Protein AF-Q5H0P8-F1 (afdb_monomer)

pLDDT: mean 71.63, std 20.51, range [32.31, 96.19]

Structure (mmCIF, N/CA/C/O backbone):
data_AF-Q5H0P8-F1
#
_entry.id   AF-Q5H0P8-F1
#
loop_
_atom_site.group_PDB
_atom_site.id
_atom_site.type_symbol
_atom_site.label_atom_id
_atom_site.label_alt_id
_atom_site.label_comp_id
_atom_site.label_asym_id
_atom_site.label_entity_id
_atom_site.label_seq_id
_atom_site.pdbx_PDB_ins_code
_atom_site.Cartn_x
_atom_site.Cartn_y
_atom_site.Cartn_z
_atom_site.occupancy
_atom_site.B_iso_or_equiv
_atom_site.auth_seq_id
_atom_site.auth_comp_id
_atom_site.auth_asym_id
_atom_site.auth_atom_id
_atom_site.pdbx_PDB_model_num
ATOM 1 N N . MET A 1 1 ? 90.754 -9.914 -18.139 1.00 41.91 1 MET A N 1
ATOM 2 C CA . MET A 1 1 ? 90.079 -8.682 -17.663 1.00 41.91 1 MET A CA 1
ATOM 3 C C . MET A 1 1 ? 88.625 -9.062 -17.414 1.00 41.91 1 MET A C 1
ATOM 5 O O . MET A 1 1 ? 87.954 -9.410 -18.367 1.00 41.91 1 MET A O 1
ATOM 9 N N . SER A 1 2 ? 88.244 -9.414 -16.180 1.00 34.44 2 SER A N 1
ATOM 10 C CA . SER A 1 2 ? 87.797 -8.487 -15.112 1.00 34.44 2 SER A CA 1
ATOM 11 C C . SER A 1 2 ? 86.543 -7.719 -15.568 1.00 34.44 2 SER A C 1
ATOM 13 O O . SER A 1 2 ? 86.615 -7.073 -16.599 1.00 34.44 2 SER A O 1
ATOM 15 N N . SER A 1 3 ? 85.380 -7.705 -14.913 1.00 32.31 3 SER A N 1
ATOM 16 C CA . SER A 1 3 ? 84.996 -8.084 -13.554 1.00 32.31 3 SER A CA 1
ATOM 17 C C . SER A 1 3 ? 83.453 -8.002 -13.445 1.00 32.31 3 SER A C 1
ATOM 19 O O . SER A 1 3 ? 82.858 -7.148 -14.093 1.00 32.31 3 SER A O 1
ATOM 21 N N . ARG A 1 4 ? 82.852 -8.885 -12.630 1.00 32.91 4 ARG A N 1
ATOM 22 C CA . ARG A 1 4 ? 81.815 -8.655 -11.582 1.00 32.91 4 ARG A CA 1
ATOM 23 C C . ARG A 1 4 ? 80.875 -7.428 -11.697 1.00 32.91 4 ARG A C 1
ATOM 25 O O . ARG A 1 4 ? 81.321 -6.304 -11.847 1.00 32.91 4 ARG A O 1
ATOM 32 N N . SER A 1 5 ? 79.553 -7.636 -11.686 1.00 32.59 5 SER A N 1
ATOM 33 C CA . SER A 1 5 ? 78.638 -7.681 -10.513 1.00 32.59 5 SER A CA 1
ATOM 34 C C . SER A 1 5 ? 78.290 -6.327 -9.873 1.00 32.59 5 SER A C 1
ATOM 36 O O . SER A 1 5 ? 79.182 -5.684 -9.341 1.00 32.59 5 SER A O 1
ATOM 38 N N . HIS A 1 6 ? 76.995 -5.985 -9.831 1.00 36.22 6 HIS A N 1
ATOM 39 C CA . HIS A 1 6 ? 76.239 -5.329 -8.733 1.00 36.22 6 HIS A CA 1
ATOM 40 C C . HIS A 1 6 ? 74.801 -5.108 -9.266 1.00 36.22 6 HIS A C 1
ATOM 42 O O . HIS A 1 6 ? 74.641 -4.506 -10.316 1.00 36.22 6 HIS A O 1
ATOM 48 N N . ALA A 1 7 ? 73.708 -5.725 -8.802 1.00 33.19 7 ALA A N 1
ATOM 49 C CA . ALA A 1 7 ? 73.123 -5.873 -7.465 1.00 33.19 7 ALA A CA 1
ATOM 50 C C . ALA A 1 7 ? 72.630 -4.555 -6.820 1.00 33.19 7 ALA A C 1
ATOM 52 O O . ALA A 1 7 ? 73.372 -3.968 -6.045 1.00 33.19 7 ALA A O 1
ATOM 53 N N . ARG A 1 8 ? 71.333 -4.248 -7.068 1.00 39.03 8 ARG A N 1
ATOM 54 C CA . ARG A 1 8 ? 70.331 -3.518 -6.231 1.00 39.03 8 ARG A CA 1
ATOM 55 C C . ARG A 1 8 ? 70.657 -2.056 -5.817 1.00 39.03 8 ARG A C 1
ATOM 57 O O . ARG A 1 8 ? 71.746 -1.584 -6.093 1.00 39.03 8 ARG A O 1
ATOM 64 N N . PRO A 1 9 ? 69.802 -1.404 -5.001 1.00 45.12 9 PRO A N 1
ATOM 65 C CA . PRO A 1 9 ? 68.431 -0.896 -5.187 1.00 45.12 9 PRO A CA 1
ATOM 66 C C . PRO A 1 9 ? 68.463 0.657 -5.041 1.00 45.12 9 PRO A C 1
ATOM 68 O O . PRO A 1 9 ? 69.480 1.238 -5.360 1.00 45.12 9 PRO A O 1
ATOM 71 N N . GLU A 1 10 ? 67.419 1.333 -4.538 1.00 40.03 10 GLU A N 1
ATOM 72 C CA . GLU A 1 10 ? 67.411 2.772 -4.140 1.00 40.03 10 GLU A CA 1
ATOM 73 C C . GLU A 1 10 ? 66.936 3.821 -5.167 1.00 40.03 10 GLU A C 1
ATOM 75 O O . GLU A 1 10 ? 67.661 4.722 -5.564 1.00 40.03 10 GLU A O 1
ATOM 80 N N . ALA A 1 11 ? 65.641 3.803 -5.497 1.00 36.69 11 ALA A N 1
ATOM 81 C CA . ALA A 1 11 ? 64.881 5.057 -5.669 1.00 36.69 11 ALA A CA 1
ATOM 82 C C . ALA A 1 11 ? 63.371 4.891 -5.395 1.00 36.69 11 ALA A C 1
ATOM 84 O O . ALA A 1 11 ? 62.560 5.710 -5.811 1.00 36.69 11 ALA A O 1
ATOM 85 N N . VAL A 1 12 ? 62.983 3.847 -4.651 1.00 42.38 12 VAL A N 1
ATOM 86 C CA . VAL A 1 12 ? 61.624 3.681 -4.092 1.00 42.38 12 VAL A CA 1
ATOM 87 C C . VAL A 1 12 ? 61.415 4.606 -2.871 1.00 42.38 12 VAL A C 1
ATOM 89 O O . VAL A 1 12 ? 60.314 4.743 -2.353 1.00 42.38 12 VAL A O 1
ATOM 92 N N . THR A 1 13 ? 62.444 5.353 -2.461 1.00 39.66 13 THR A N 1
ATOM 93 C CA . THR A 1 13 ? 62.457 6.183 -1.245 1.00 39.66 13 THR A CA 1
ATOM 94 C C . THR A 1 13 ? 62.344 7.691 -1.525 1.00 39.66 13 THR A C 1
ATOM 96 O O . THR A 1 13 ? 62.939 8.505 -0.827 1.00 39.66 13 THR A O 1
ATOM 99 N N . ARG A 1 14 ? 61.590 8.100 -2.557 1.00 33.50 14 ARG A N 1
ATOM 100 C CA . ARG A 1 14 ? 61.165 9.510 -2.750 1.00 33.50 14 ARG A CA 1
ATOM 101 C C . ARG A 1 14 ? 59.675 9.673 -3.067 1.00 33.50 14 ARG A C 1
ATOM 103 O O . ARG A 1 14 ? 59.258 10.710 -3.561 1.00 33.50 14 ARG A O 1
ATOM 110 N N . ILE A 1 15 ? 58.859 8.670 -2.747 1.00 41.00 15 ILE A N 1
ATOM 111 C CA . ILE A 1 15 ? 57.390 8.772 -2.841 1.00 41.00 15 ILE A CA 1
ATOM 112 C C . ILE A 1 15 ? 56.788 9.339 -1.536 1.00 41.00 15 ILE A C 1
ATOM 114 O O . ILE A 1 15 ? 55.626 9.718 -1.498 1.00 41.00 15 ILE A O 1
ATOM 118 N N . ALA A 1 16 ? 57.586 9.504 -0.475 1.00 39.16 16 ALA A N 1
ATOM 119 C CA . ALA A 1 16 ? 57.084 9.890 0.845 1.00 39.16 16 ALA A CA 1
ATOM 120 C C . ALA A 1 16 ? 57.303 11.365 1.252 1.00 39.16 16 ALA A C 1
ATOM 122 O O . ALA A 1 16 ? 57.024 11.692 2.397 1.00 39.16 16 ALA A O 1
ATOM 123 N N . SER A 1 17 ? 57.783 12.267 0.380 1.00 39.28 17 SER A N 1
ATOM 124 C CA . SER A 1 17 ? 58.057 13.665 0.799 1.00 39.28 17 SER A CA 1
ATOM 125 C C . SER A 1 17 ? 57.504 14.778 -0.101 1.00 39.28 17 SER A C 1
ATOM 127 O O . SER A 1 17 ? 57.937 15.920 0.018 1.00 39.28 17 SER A O 1
ATOM 129 N N . LEU A 1 18 ? 56.554 14.488 -0.993 1.00 40.09 18 LEU A N 1
ATOM 130 C CA . LEU A 1 18 ? 55.859 15.523 -1.781 1.00 40.09 18 LEU A CA 1
ATOM 131 C C . LEU A 1 18 ? 54.345 15.523 -1.520 1.00 40.09 18 LEU A C 1
ATOM 133 O O . LEU A 1 18 ? 53.555 15.830 -2.404 1.00 40.09 18 LEU A O 1
ATOM 137 N N . ALA A 1 19 ? 53.950 15.174 -0.291 1.00 43.66 19 ALA A N 1
ATOM 138 C CA . ALA A 1 19 ? 52.601 15.403 0.227 1.00 43.66 19 ALA A CA 1
ATOM 139 C C . ALA A 1 19 ? 52.438 16.802 0.862 1.00 43.66 19 ALA A C 1
ATOM 141 O O . ALA A 1 19 ? 51.332 17.183 1.223 1.00 43.66 19 ALA A O 1
ATOM 142 N N . GLU A 1 20 ? 53.510 17.595 0.955 1.00 47.09 20 GLU A N 1
ATOM 143 C CA . GLU A 1 20 ? 53.494 18.927 1.568 1.00 47.09 20 GLU A CA 1
ATOM 144 C C . GLU A 1 20 ? 54.343 19.911 0.749 1.00 47.09 20 GLU A C 1
ATOM 146 O O . GLU A 1 20 ? 55.465 20.233 1.121 1.00 47.09 20 GLU A O 1
ATOM 151 N N . CYS A 1 21 ? 53.842 20.383 -0.398 1.00 34.28 21 CYS A N 1
ATOM 152 C CA . CYS A 1 21 ? 54.227 21.708 -0.904 1.00 34.28 21 CYS A CA 1
ATOM 153 C C . CYS A 1 21 ? 53.239 22.226 -1.962 1.00 34.28 21 CYS A C 1
ATOM 155 O O . CYS A 1 21 ? 53.322 21.883 -3.138 1.00 34.28 21 CYS A O 1
ATOM 157 N N . GLY A 1 22 ? 52.294 23.032 -1.475 1.00 37.62 22 GLY A N 1
ATOM 158 C CA . GLY A 1 22 ? 51.654 24.196 -2.098 1.00 37.62 22 GLY A CA 1
ATOM 159 C C . GLY A 1 22 ? 51.416 24.256 -3.613 1.00 37.62 22 GLY A C 1
ATOM 160 O O . GLY A 1 22 ? 52.338 24.367 -4.416 1.00 37.62 22 GLY A O 1
ATOM 161 N N . GLU A 1 23 ? 50.125 24.344 -3.930 1.00 46.09 23 GLU A N 1
ATOM 162 C CA . GLU A 1 23 ? 49.354 24.985 -5.018 1.00 46.09 23 GLU A CA 1
ATOM 163 C C . GLU A 1 23 ? 50.002 25.958 -6.042 1.00 46.09 23 GLU A C 1
ATOM 165 O O . GLU A 1 23 ? 49.303 26.406 -6.950 1.00 46.09 23 GLU A O 1
ATOM 170 N N . THR A 1 24 ? 51.293 26.287 -6.009 1.00 41.00 24 THR A N 1
ATOM 171 C CA . THR A 1 24 ? 51.898 27.313 -6.886 1.00 41.00 24 THR A CA 1
ATOM 172 C C . THR A 1 24 ? 52.768 26.780 -8.030 1.00 41.00 24 THR A C 1
ATOM 174 O O . THR A 1 24 ? 52.989 27.504 -9.001 1.00 41.00 24 THR A O 1
ATOM 177 N N . VAL A 1 25 ? 53.209 25.516 -8.019 1.00 41.78 25 VAL A N 1
ATOM 178 C CA . VAL A 1 25 ? 54.124 24.991 -9.068 1.00 41.78 25 VAL A CA 1
ATOM 179 C C . VAL A 1 25 ? 53.390 24.400 -10.286 1.00 41.78 25 VAL A C 1
ATOM 181 O O . VAL A 1 25 ? 53.967 24.269 -11.368 1.00 41.78 25 VAL A O 1
ATOM 184 N N . ALA A 1 26 ? 52.085 24.129 -10.182 1.00 41.44 26 ALA A N 1
ATOM 185 C CA . ALA A 1 26 ? 51.294 23.591 -11.297 1.00 41.44 26 ALA A CA 1
ATOM 186 C C . ALA A 1 26 ? 51.148 24.569 -12.485 1.00 41.44 26 ALA A C 1
ATOM 188 O O . ALA A 1 26 ? 50.858 24.148 -13.606 1.00 41.44 26 ALA A O 1
ATOM 189 N N . CYS A 1 27 ? 51.391 25.867 -12.273 1.00 39.28 27 CYS A N 1
ATOM 190 C CA . CYS A 1 27 ? 51.160 26.894 -13.290 1.00 39.28 27 CYS A CA 1
ATOM 191 C C . CYS A 1 27 ? 52.255 26.953 -14.378 1.00 39.28 27 CYS A C 1
ATOM 193 O O . CYS A 1 27 ? 51.979 27.360 -15.503 1.00 39.28 27 CYS A O 1
ATOM 195 N N . MET A 1 28 ? 53.485 26.493 -14.106 1.00 40.53 28 MET A N 1
ATOM 196 C CA . MET A 1 28 ? 54.599 26.624 -15.066 1.00 40.53 28 MET A CA 1
ATOM 197 C C . MET A 1 28 ? 54.842 25.385 -15.942 1.00 40.53 28 MET A C 1
ATOM 199 O O . MET A 1 28 ? 55.349 25.513 -17.056 1.00 40.53 28 MET A O 1
ATOM 203 N N . ALA A 1 29 ? 54.435 24.190 -15.505 1.00 42.03 29 ALA A N 1
ATOM 204 C CA . ALA A 1 29 ? 54.600 22.964 -16.297 1.00 42.03 29 ALA A CA 1
ATOM 205 C C . ALA A 1 29 ? 53.508 22.772 -17.373 1.00 42.03 29 ALA A C 1
ATOM 207 O O . ALA A 1 29 ? 53.674 21.972 -18.296 1.00 42.03 29 ALA A O 1
ATOM 208 N N . CYS A 1 30 ? 52.405 23.525 -17.295 1.00 41.56 30 CYS A N 1
ATOM 209 C CA . CYS A 1 30 ? 51.236 23.358 -18.166 1.00 41.56 30 CYS A CA 1
ATOM 210 C C . CYS A 1 30 ? 51.434 23.910 -19.598 1.00 41.56 30 CYS A C 1
ATOM 212 O O . CYS A 1 30 ? 50.643 23.626 -20.493 1.00 41.56 30 CYS A O 1
ATOM 214 N N . ALA A 1 31 ? 52.521 24.648 -19.859 1.00 47.25 31 ALA A N 1
ATOM 215 C CA . ALA A 1 31 ? 52.787 25.266 -21.163 1.00 47.25 31 ALA A CA 1
ATOM 216 C C . ALA A 1 31 ? 53.438 24.331 -22.207 1.00 47.25 31 ALA A C 1
ATOM 218 O O . ALA A 1 31 ? 53.651 24.748 -23.345 1.00 47.25 31 ALA A O 1
ATOM 219 N N . ARG A 1 32 ? 53.792 23.083 -21.850 1.00 48.12 32 ARG A N 1
ATOM 220 C CA . ARG A 1 32 ? 54.649 22.221 -22.695 1.00 48.12 32 ARG A CA 1
ATOM 221 C C . ARG A 1 32 ? 53.965 20.990 -23.314 1.00 48.12 32 ARG A C 1
ATOM 223 O O . ARG A 1 32 ? 54.601 20.305 -24.106 1.00 48.12 32 ARG A O 1
ATOM 230 N N . TYR A 1 33 ? 52.681 20.735 -23.044 1.00 46.00 33 TYR A N 1
ATOM 231 C CA . TYR A 1 33 ? 51.941 19.614 -23.648 1.00 46.00 33 TYR A CA 1
ATOM 232 C C . TYR A 1 33 ? 50.537 20.030 -24.130 1.00 46.00 33 TYR A C 1
ATOM 234 O O . TYR A 1 33 ? 49.583 19.990 -23.351 1.00 46.00 33 TYR A O 1
ATOM 242 N N . PRO A 1 34 ? 50.360 20.378 -25.422 1.00 48.38 34 PRO A N 1
ATOM 243 C CA . PRO A 1 34 ? 49.046 20.724 -25.977 1.00 48.38 34 PRO A CA 1
ATOM 244 C C . PRO A 1 34 ? 48.073 19.529 -26.035 1.00 48.38 34 PRO A C 1
ATOM 246 O O . PRO A 1 34 ? 46.871 19.719 -26.192 1.00 48.38 34 PRO A O 1
ATOM 249 N N . SER A 1 35 ? 48.560 18.299 -25.854 1.00 48.91 35 SER A N 1
ATOM 250 C CA . SER A 1 35 ? 47.762 17.067 -25.856 1.00 48.91 35 SER A CA 1
ATOM 251 C C . SER A 1 35 ? 47.063 16.751 -24.525 1.00 48.91 35 SER A C 1
ATOM 253 O O . SER A 1 35 ? 46.132 15.952 -24.518 1.00 48.91 35 SER A O 1
ATOM 255 N N . CYS A 1 36 ? 47.435 17.392 -23.408 1.00 41.44 36 CYS A N 1
ATOM 256 C CA . CYS A 1 36 ? 46.783 17.155 -22.108 1.00 41.44 36 CYS A CA 1
ATOM 257 C C . CYS A 1 36 ? 45.516 18.018 -21.915 1.00 41.44 36 CYS A C 1
ATOM 259 O O . CYS A 1 36 ? 44.579 17.632 -21.216 1.00 41.44 36 CYS A O 1
ATOM 261 N N . LEU A 1 37 ? 45.432 19.162 -22.609 1.00 45.78 37 LEU A N 1
ATOM 262 C CA . LEU A 1 37 ? 44.281 20.071 -22.532 1.00 45.78 37 LEU A CA 1
ATOM 263 C C . LEU A 1 37 ? 43.015 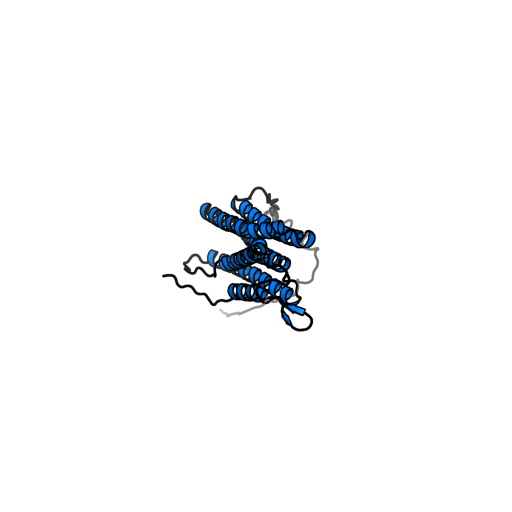19.510 -23.213 1.00 45.78 37 LEU A C 1
ATOM 265 O O . LEU A 1 37 ? 41.908 19.970 -22.934 1.00 45.78 37 LEU A O 1
ATOM 269 N N . ALA A 1 38 ? 43.169 18.510 -24.088 1.00 46.19 38 ALA A N 1
ATOM 270 C CA . ALA A 1 38 ? 42.062 17.870 -24.795 1.00 46.19 38 ALA A CA 1
ATOM 271 C C . ALA A 1 38 ? 41.250 16.908 -23.906 1.00 46.19 38 ALA A C 1
ATOM 273 O O . ALA A 1 38 ? 40.066 16.712 -24.155 1.00 46.19 38 ALA A O 1
ATOM 274 N N . HIS A 1 39 ? 41.832 16.359 -22.833 1.00 45.69 39 HIS A N 1
ATOM 275 C CA . HIS A 1 39 ? 41.102 15.480 -21.906 1.00 45.69 39 HIS A CA 1
ATOM 276 C C . HIS A 1 39 ? 40.290 16.233 -20.841 1.00 45.69 39 HIS A C 1
ATOM 278 O O . HIS A 1 39 ? 39.378 15.662 -20.248 1.00 45.69 39 HIS A O 1
ATOM 284 N N . LEU A 1 40 ? 40.556 17.525 -20.623 1.00 49.94 40 LEU A N 1
ATOM 285 C CA . LEU A 1 40 ? 39.827 18.349 -19.647 1.00 49.94 40 LEU A CA 1
ATOM 286 C C . LEU A 1 40 ? 38.611 19.084 -20.230 1.00 49.94 40 LEU A C 1
ATOM 288 O O . LEU A 1 40 ? 37.832 19.685 -19.490 1.00 49.94 40 LEU A O 1
ATOM 292 N N . ARG A 1 41 ? 38.397 19.006 -21.546 1.00 51.53 41 ARG A N 1
ATOM 293 C CA . ARG A 1 41 ? 37.238 19.588 -22.229 1.00 51.53 41 ARG A CA 1
ATOM 294 C C . ARG A 1 41 ? 36.407 18.490 -22.874 1.00 51.53 41 ARG A C 1
ATOM 296 O O . ARG A 1 41 ? 36.621 18.155 -24.027 1.00 51.53 41 ARG A O 1
ATOM 303 N N . LEU A 1 42 ? 35.448 17.976 -22.105 1.00 51.38 42 LEU A N 1
ATOM 304 C CA . LEU A 1 42 ? 34.037 17.783 -22.492 1.00 51.38 42 LEU A CA 1
ATOM 305 C C . LEU A 1 42 ? 33.318 16.898 -21.459 1.00 51.38 42 LEU A C 1
ATOM 307 O O . LEU A 1 42 ? 32.612 15.953 -21.795 1.00 51.38 42 LEU A O 1
ATO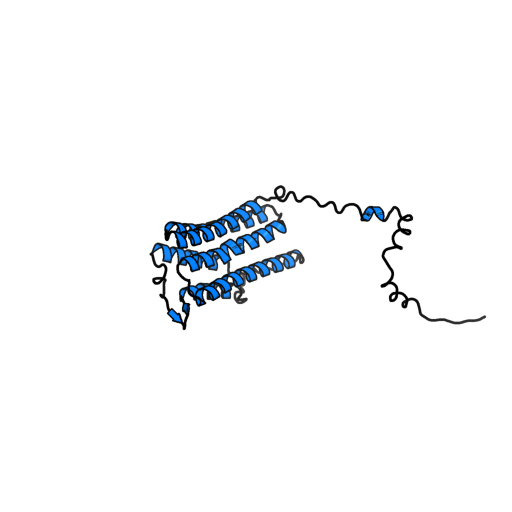M 311 N N . ARG A 1 43 ? 33.379 17.268 -20.174 1.00 51.03 43 ARG A N 1
ATOM 312 C CA . ARG A 1 43 ? 32.282 16.934 -19.253 1.00 51.03 43 ARG A CA 1
ATOM 313 C C . ARG A 1 43 ? 31.161 17.944 -19.497 1.00 51.03 43 ARG A C 1
ATOM 315 O O . ARG A 1 43 ? 30.849 18.773 -18.647 1.00 51.03 43 ARG A O 1
ATOM 322 N N . MET A 1 44 ? 30.615 17.945 -20.716 1.00 46.34 44 MET A N 1
ATOM 323 C CA . MET A 1 44 ? 29.397 18.692 -20.990 1.00 46.34 44 MET A CA 1
ATOM 324 C C . MET A 1 44 ? 28.346 18.056 -20.085 1.00 46.34 44 MET A C 1
ATOM 326 O O . MET A 1 44 ? 27.998 16.890 -20.272 1.00 46.34 44 MET A O 1
ATOM 330 N N . LYS A 1 45 ? 27.899 18.787 -19.056 1.00 51.81 45 LYS A N 1
ATOM 331 C CA . LYS A 1 45 ? 26.659 18.467 -18.355 1.00 51.81 45 LYS A CA 1
ATOM 332 C C . LYS A 1 45 ? 25.599 18.410 -19.448 1.00 51.81 45 LYS A C 1
ATOM 334 O O . LYS A 1 45 ? 25.129 19.451 -19.897 1.00 51.81 45 LYS A O 1
ATOM 339 N N . ARG A 1 46 ? 25.287 17.207 -19.939 1.00 51.34 46 ARG A N 1
ATOM 340 C CA . ARG A 1 46 ? 24.084 16.996 -20.731 1.00 51.34 46 ARG A CA 1
ATOM 341 C C . ARG A 1 46 ? 22.975 17.459 -19.809 1.00 51.34 46 ARG A C 1
ATOM 343 O O . ARG A 1 46 ? 22.774 16.882 -18.746 1.00 51.34 46 ARG A O 1
ATOM 350 N N . HIS A 1 47 ? 22.361 18.579 -20.161 1.00 42.22 47 HIS A N 1
ATOM 351 C CA . HIS A 1 47 ? 21.122 18.999 -19.550 1.00 42.22 47 HIS A CA 1
ATOM 352 C C . HIS A 1 47 ? 20.173 17.829 -19.794 1.00 42.22 47 HIS A C 1
ATOM 354 O O . HIS A 1 47 ? 19.759 17.612 -20.935 1.00 42.22 47 HIS A O 1
ATOM 360 N N . PHE A 1 48 ? 19.959 16.991 -18.775 1.00 43.84 48 PHE A N 1
ATOM 361 C CA . PHE A 1 48 ? 18.992 15.913 -18.848 1.00 43.84 48 PHE A CA 1
ATOM 362 C C . PHE A 1 48 ? 17.674 16.603 -19.183 1.00 43.84 48 PHE A C 1
ATOM 364 O O . PHE A 1 48 ? 17.084 17.278 -18.342 1.00 43.84 48 PHE A O 1
ATOM 371 N N . SER A 1 49 ? 17.231 16.507 -20.437 1.00 44.84 49 SER A N 1
ATOM 372 C CA . SER A 1 49 ? 15.822 16.719 -20.736 1.00 44.84 49 SER A CA 1
ATOM 373 C C . SER A 1 49 ? 15.128 15.504 -20.156 1.00 44.84 49 SER A C 1
ATOM 375 O O . SER A 1 49 ? 14.824 14.566 -20.878 1.00 44.84 49 SER A O 1
ATOM 377 N N . MET A 1 50 ? 14.961 15.507 -18.832 1.00 53.41 50 MET A N 1
ATOM 378 C CA . MET A 1 50 ? 14.394 14.405 -18.061 1.00 53.41 50 MET A CA 1
ATOM 379 C C . MET A 1 50 ? 13.035 13.999 -18.647 1.00 53.41 50 MET A C 1
ATOM 381 O O . MET A 1 50 ? 12.724 12.826 -18.673 1.00 53.41 50 MET A O 1
ATOM 385 N N . LEU A 1 51 ? 12.306 14.960 -19.235 1.00 52.66 51 LEU A N 1
ATOM 386 C CA . LEU A 1 51 ? 11.023 14.802 -19.929 1.00 52.66 51 LEU A CA 1
ATOM 387 C C . LEU A 1 51 ? 11.086 14.226 -21.358 1.00 52.66 51 LEU A C 1
ATOM 389 O O . LEU A 1 51 ? 10.061 13.780 -21.863 1.00 52.66 51 LEU A O 1
ATOM 393 N N . ARG A 1 52 ? 12.235 14.259 -22.047 1.00 46.56 52 ARG A N 1
ATOM 394 C CA . ARG A 1 52 ? 12.326 13.878 -23.474 1.00 46.56 52 ARG A CA 1
ATOM 395 C C . ARG A 1 52 ? 12.752 12.425 -23.695 1.00 46.56 52 ARG A C 1
ATOM 397 O O . ARG A 1 52 ? 12.516 11.901 -24.777 1.00 46.56 52 ARG A O 1
ATOM 404 N N . ASP A 1 53 ? 13.301 11.789 -22.664 1.00 55.50 53 ASP A N 1
ATOM 405 C CA . ASP A 1 53 ? 13.636 10.361 -22.656 1.00 55.50 53 ASP A CA 1
ATOM 406 C C . ASP A 1 53 ? 12.554 9.507 -21.959 1.00 55.50 53 ASP A C 1
ATOM 408 O O . ASP A 1 53 ? 12.782 8.323 -21.730 1.00 55.50 53 ASP A O 1
ATOM 412 N N . PHE A 1 54 ? 11.378 10.082 -21.645 1.00 58.25 54 PHE A N 1
ATOM 413 C CA . PHE A 1 54 ? 10.256 9.339 -21.056 1.00 58.25 54 PHE A CA 1
ATOM 414 C C . PHE A 1 54 ? 9.784 8.251 -22.018 1.00 58.25 54 PHE A C 1
ATOM 416 O O . PHE A 1 54 ? 9.193 8.518 -23.072 1.00 58.25 54 PHE A O 1
ATOM 423 N N . GLN A 1 55 ? 10.032 7.007 -21.638 1.00 68.12 55 GLN A N 1
ATOM 424 C CA . GLN A 1 55 ? 9.454 5.851 -22.291 1.00 68.12 55 GLN A CA 1
ATOM 425 C C . GLN A 1 55 ? 7.982 5.743 -21.865 1.00 68.12 55 GLN A C 1
ATOM 427 O O . GLN A 1 55 ? 7.568 6.246 -20.824 1.00 68.12 55 GLN A O 1
ATOM 432 N N . LEU A 1 56 ? 7.153 5.066 -22.665 1.00 75.12 56 LEU A N 1
ATOM 433 C CA . LEU A 1 56 ? 5.752 4.827 -22.286 1.00 75.12 56 LEU A CA 1
ATOM 434 C C . LEU A 1 56 ? 5.627 4.081 -20.947 1.00 75.12 56 LEU A C 1
ATOM 436 O O . LEU A 1 56 ? 4.636 4.273 -20.258 1.00 75.12 56 LEU A O 1
ATOM 440 N N . ALA A 1 57 ? 6.624 3.263 -20.588 1.00 78.38 57 ALA A N 1
ATOM 441 C CA . ALA A 1 57 ? 6.679 2.580 -19.298 1.00 78.38 57 ALA A CA 1
ATOM 442 C C . ALA A 1 57 ? 6.722 3.579 -18.129 1.00 78.38 57 ALA A C 1
ATOM 444 O O . ALA A 1 57 ? 5.901 3.475 -17.230 1.00 78.38 57 ALA A O 1
ATOM 445 N N . ASP A 1 58 ? 7.553 4.624 -18.211 1.00 83.81 58 ASP A N 1
ATOM 446 C CA . ASP A 1 58 ? 7.695 5.618 -17.139 1.00 83.81 58 ASP A CA 1
ATOM 447 C C . ASP A 1 58 ? 6.376 6.362 -16.847 1.00 83.81 58 ASP A C 1
ATOM 449 O O . ASP A 1 58 ? 6.087 6.716 -15.707 1.00 83.81 58 ASP A O 1
ATOM 453 N N . TRP A 1 59 ? 5.531 6.577 -17.865 1.00 86.19 59 TRP A N 1
ATOM 454 C CA . TRP A 1 59 ? 4.196 7.159 -17.679 1.00 86.19 59 TRP A CA 1
ATOM 455 C C . TRP A 1 59 ? 3.246 6.237 -16.912 1.00 86.19 59 TRP A C 1
ATOM 457 O O . TRP A 1 59 ? 2.456 6.718 -16.098 1.00 86.19 59 TRP A O 1
ATOM 467 N N . PHE A 1 60 ? 3.312 4.930 -17.163 1.00 88.88 60 PHE A N 1
ATOM 468 C CA . PHE A 1 60 ? 2.520 3.945 -16.429 1.00 88.88 60 PHE A CA 1
ATOM 469 C C . PHE A 1 60 ? 3.013 3.805 -14.988 1.00 88.88 60 PHE A C 1
ATOM 471 O O . PHE A 1 60 ? 2.192 3.810 -14.074 1.00 88.88 60 PHE A O 1
ATOM 478 N N . THR A 1 61 ? 4.325 3.835 -14.766 1.00 88.25 61 THR A N 1
ATOM 479 C CA . THR A 1 61 ? 4.905 3.861 -13.421 1.00 88.25 61 THR A CA 1
ATOM 480 C C . THR A 1 61 ? 4.491 5.116 -12.642 1.00 88.25 61 THR A C 1
ATOM 482 O O . THR A 1 61 ? 4.114 5.046 -11.471 1.00 88.25 61 THR A O 1
ATOM 485 N N . LEU A 1 62 ? 4.463 6.286 -13.291 1.00 90.00 62 LEU A N 1
ATOM 486 C CA . LEU A 1 62 ? 3.921 7.505 -12.676 1.00 90.00 62 LEU A CA 1
ATOM 487 C C . LEU A 1 62 ? 2.421 7.386 -12.372 1.00 90.00 62 LEU A C 1
ATOM 489 O O . LEU A 1 62 ? 1.968 7.899 -11.349 1.00 90.00 62 LEU A O 1
ATOM 493 N N . ALA A 1 63 ? 1.649 6.706 -13.223 1.00 92.25 63 ALA A N 1
ATOM 494 C CA . ALA A 1 63 ? 0.237 6.434 -12.966 1.00 92.25 63 ALA A CA 1
ATOM 495 C C . ALA A 1 63 ? 0.039 5.479 -11.775 1.00 92.25 63 ALA A C 1
ATOM 497 O O . ALA A 1 63 ? -0.863 5.709 -10.965 1.00 92.25 63 ALA A O 1
ATOM 498 N N . ASN A 1 64 ? 0.904 4.468 -11.617 1.00 93.00 64 ASN A N 1
ATOM 499 C CA . ASN A 1 64 ? 0.965 3.616 -10.426 1.00 93.00 64 ASN A CA 1
ATOM 500 C C . ASN A 1 64 ? 1.206 4.476 -9.171 1.00 93.00 64 ASN A C 1
ATOM 502 O O . ASN A 1 64 ? 0.365 4.499 -8.270 1.00 93.00 64 ASN A O 1
ATOM 506 N N . ALA A 1 65 ? 2.276 5.278 -9.154 1.00 93.38 65 ALA A N 1
ATOM 507 C CA . ALA A 1 65 ? 2.593 6.165 -8.031 1.00 93.38 65 ALA A CA 1
ATOM 508 C C . ALA A 1 65 ? 1.461 7.162 -7.714 1.00 93.38 65 ALA A C 1
ATOM 510 O O . ALA A 1 65 ? 1.181 7.449 -6.544 1.00 93.38 65 ALA A O 1
ATOM 511 N N . PHE A 1 66 ? 0.782 7.678 -8.743 1.00 95.44 66 PHE A N 1
ATOM 512 C CA . PHE A 1 66 ? -0.381 8.549 -8.587 1.00 95.44 66 PHE A CA 1
ATOM 513 C C . PHE A 1 66 ? -1.547 7.821 -7.909 1.00 95.44 66 PHE A C 1
ATOM 515 O O . PHE A 1 66 ? -2.166 8.377 -7.003 1.00 95.44 66 PHE A O 1
ATOM 522 N N . CYS A 1 67 ? -1.814 6.568 -8.283 1.00 95.31 67 CYS A N 1
ATOM 523 C CA . CYS A 1 67 ? -2.844 5.750 -7.644 1.00 95.31 67 CYS A CA 1
ATOM 524 C C . CYS A 1 67 ? -2.499 5.438 -6.179 1.00 95.31 67 CYS A C 1
ATOM 526 O O . CYS A 1 67 ? -3.347 5.618 -5.305 1.00 95.31 67 CYS A O 1
ATOM 528 N N . GLY A 1 68 ? -1.254 5.049 -5.883 1.00 94.69 68 GLY A N 1
ATOM 529 C CA . GLY A 1 68 ? -0.804 4.805 -4.509 1.00 94.69 68 GLY A CA 1
ATOM 530 C C . GLY A 1 68 ? -0.905 6.049 -3.625 1.00 94.69 68 GLY A C 1
ATOM 531 O O . GLY A 1 68 ? -1.463 6.006 -2.528 1.00 94.69 68 GLY A O 1
ATOM 532 N N . THR A 1 69 ? -0.448 7.196 -4.129 1.00 95.88 69 THR A N 1
ATOM 533 C CA . THR A 1 69 ? -0.556 8.478 -3.412 1.00 95.88 69 THR A CA 1
ATOM 534 C C . THR A 1 69 ? -2.016 8.908 -3.246 1.00 95.88 69 THR A C 1
ATOM 536 O O . THR A 1 69 ? -2.418 9.347 -2.169 1.00 95.88 69 THR A O 1
ATOM 539 N N . GLY A 1 70 ? -2.840 8.731 -4.283 1.00 96.12 70 GLY A N 1
ATOM 540 C CA . GLY A 1 70 ? -4.276 8.996 -4.232 1.00 96.12 70 GLY A CA 1
ATOM 541 C C . GLY A 1 70 ? -4.987 8.158 -3.170 1.00 96.12 70 GLY A C 1
ATOM 542 O O . GLY A 1 70 ? -5.830 8.682 -2.447 1.00 96.12 70 GLY A O 1
ATOM 543 N N . ALA A 1 71 ? -4.600 6.893 -3.001 1.00 95.88 71 ALA A N 1
ATOM 544 C CA . ALA A 1 71 ? -5.122 6.035 -1.943 1.00 95.88 71 ALA A CA 1
ATOM 545 C C . ALA A 1 71 ? -4.755 6.536 -0.537 1.00 95.88 71 ALA A C 1
ATOM 547 O O . ALA A 1 71 ? -5.604 6.532 0.356 1.00 95.88 71 ALA A O 1
ATOM 548 N N . VAL A 1 72 ? -3.529 7.035 -0.345 1.00 96.19 72 VAL A N 1
ATOM 549 C CA . VAL A 1 72 ? -3.112 7.672 0.917 1.00 96.19 72 VAL A CA 1
ATOM 550 C C . VAL A 1 72 ? -3.939 8.928 1.197 1.00 96.19 72 VAL A C 1
ATOM 552 O O . VAL A 1 72 ? -4.429 9.103 2.311 1.00 96.19 72 VAL A O 1
ATOM 555 N N . PHE A 1 73 ? -4.149 9.789 0.200 1.00 95.88 73 PHE A N 1
ATOM 556 C CA . PHE A 1 73 ? -4.988 10.978 0.369 1.00 95.88 73 PHE A CA 1
ATOM 557 C C . PHE A 1 73 ? -6.445 10.634 0.652 1.00 95.88 73 PHE A C 1
ATOM 559 O O . PHE A 1 73 ? -7.063 11.267 1.504 1.00 95.88 73 PHE A O 1
ATOM 566 N N . ALA A 1 74 ? -6.982 9.602 0.009 1.00 94.31 74 ALA A N 1
ATOM 567 C CA . ALA A 1 74 ? -8.324 9.115 0.281 1.00 94.31 74 ALA A CA 1
ATOM 568 C C . ALA A 1 74 ? -8.456 8.581 1.723 1.00 94.31 74 ALA A C 1
ATOM 570 O O . ALA A 1 74 ? -9.439 8.869 2.404 1.00 94.31 74 ALA A O 1
ATOM 571 N N . ALA A 1 75 ? -7.423 7.900 2.236 1.00 93.75 75 ALA A N 1
ATOM 572 C CA . ALA A 1 75 ? -7.340 7.479 3.635 1.00 93.75 75 ALA A CA 1
ATOM 573 C C . ALA A 1 75 ? -7.321 8.680 4.603 1.00 93.75 75 ALA A C 1
ATOM 575 O O . ALA A 1 75 ? -8.024 8.686 5.613 1.00 93.75 75 ALA A O 1
ATOM 576 N N . MET A 1 76 ? -6.547 9.723 4.284 1.00 93.94 76 MET A N 1
ATOM 577 C CA . MET A 1 76 ? -6.500 10.961 5.074 1.00 93.94 76 MET A CA 1
ATOM 578 C C . MET A 1 76 ? -7.832 11.711 5.050 1.00 93.94 76 MET A C 1
ATOM 580 O O . MET A 1 76 ? -8.268 12.215 6.082 1.00 93.94 76 MET A O 1
ATOM 584 N N . ARG A 1 77 ? -8.490 11.766 3.891 1.00 93.12 77 ARG A N 1
ATOM 585 C CA . ARG A 1 77 ? -9.800 12.398 3.734 1.00 93.12 77 ARG A CA 1
ATOM 586 C C . ARG A 1 77 ? -10.871 11.665 4.529 1.00 93.12 77 ARG A C 1
ATOM 588 O O . ARG A 1 77 ? -11.631 12.305 5.247 1.00 93.12 77 ARG A O 1
ATOM 595 N N . PHE A 1 78 ? -10.858 10.332 4.502 1.00 92.25 78 PHE A N 1
ATOM 596 C CA . PHE A 1 78 ? -11.720 9.522 5.359 1.00 92.25 78 PHE A CA 1
ATOM 597 C C . PHE A 1 78 ? -11.522 9.843 6.847 1.00 92.25 78 PHE A C 1
ATOM 599 O O . PHE A 1 78 ? -12.497 9.963 7.575 1.00 92.25 78 PHE A O 1
ATOM 606 N N . LEU A 1 79 ? -10.284 10.046 7.304 1.00 90.12 79 LEU A N 1
ATOM 607 C CA . LEU A 1 79 ? -10.012 10.419 8.698 1.00 90.12 79 LEU A CA 1
ATOM 608 C C . LEU A 1 79 ? -10.533 11.815 9.088 1.00 90.12 79 LEU A C 1
ATOM 610 O O . LEU A 1 79 ? -10.659 12.084 10.280 1.00 90.12 79 LEU A O 1
ATOM 614 N N . GLN A 1 80 ? -10.792 12.703 8.123 1.00 91.19 80 GLN A N 1
ATOM 615 C CA . GLN A 1 80 ? -11.301 14.059 8.366 1.00 91.19 80 GLN A CA 1
ATOM 616 C C . GLN A 1 80 ? -12.821 14.153 8.213 1.00 91.19 80 GLN A C 1
ATOM 618 O O . GLN A 1 80 ? -13.487 14.766 9.042 1.00 91.19 80 GLN A O 1
ATOM 623 N N . GLU A 1 81 ? -13.357 13.578 7.137 1.00 89.06 81 GLU A N 1
ATOM 624 C CA . GLU A 1 81 ? -14.765 13.703 6.741 1.00 89.06 81 GLU A CA 1
ATOM 625 C C . GLU A 1 81 ? -15.608 12.479 7.151 1.00 89.06 81 GLU A C 1
ATOM 627 O O . GLU A 1 81 ? -16.829 12.509 7.019 1.00 89.06 81 GLU A O 1
ATOM 632 N N . GLU A 1 82 ? -14.973 11.386 7.598 1.00 85.00 82 GLU A N 1
ATOM 633 C CA . GLU A 1 82 ? -15.587 10.080 7.920 1.00 85.00 82 GLU A CA 1
ATOM 634 C C . GLU A 1 82 ? -16.464 9.505 6.791 1.00 85.00 82 GLU A C 1
ATOM 636 O O . GLU A 1 82 ? -17.315 8.628 6.984 1.00 85.00 82 GLU A O 1
ATOM 641 N N . HIS A 1 83 ? -16.221 9.961 5.560 1.00 88.00 83 HIS A N 1
ATOM 642 C CA . HIS A 1 83 ? -16.978 9.556 4.390 1.00 88.00 83 HIS A CA 1
ATOM 643 C C . HIS A 1 83 ? -16.458 8.222 3.853 1.00 88.00 83 HIS A C 1
ATOM 645 O O . HIS A 1 83 ? -15.441 8.150 3.166 1.00 88.00 83 HIS A O 1
ATOM 651 N N . ARG A 1 84 ? -17.175 7.129 4.142 1.00 85.00 84 ARG A N 1
ATOM 652 C CA . ARG A 1 84 ? -16.777 5.758 3.751 1.00 85.00 84 ARG A CA 1
ATOM 653 C C . ARG A 1 84 ? -16.482 5.605 2.254 1.00 85.00 84 ARG A C 1
ATOM 655 O O . ARG A 1 84 ? -15.665 4.769 1.882 1.00 85.00 84 ARG A O 1
ATOM 662 N N . GLY A 1 85 ? -17.129 6.411 1.409 1.00 87.94 85 GLY A N 1
ATOM 663 C CA . GLY A 1 85 ? -16.880 6.438 -0.032 1.00 87.94 85 GLY A CA 1
ATOM 664 C C . GLY A 1 85 ? -15.430 6.773 -0.388 1.00 87.94 85 GLY A C 1
ATOM 665 O O . GLY A 1 85 ? -14.877 6.138 -1.281 1.00 87.94 85 GLY A O 1
ATOM 666 N N . ASP A 1 86 ? -14.789 7.686 0.348 1.00 90.38 86 ASP A N 1
ATOM 667 C CA . ASP A 1 86 ? -13.382 8.034 0.126 1.00 90.38 86 ASP A CA 1
ATOM 668 C C . ASP A 1 86 ? -12.464 6.866 0.498 1.00 90.38 86 ASP A C 1
ATOM 670 O O . ASP A 1 86 ? -11.561 6.516 -0.257 1.00 90.38 86 ASP A O 1
ATOM 674 N N . LEU A 1 87 ? -12.739 6.183 1.612 1.00 90.31 87 LEU A N 1
ATOM 675 C CA . LEU A 1 87 ? -11.961 5.012 2.018 1.00 90.31 87 LEU A CA 1
ATOM 676 C C . LEU A 1 87 ? -12.043 3.884 0.977 1.00 90.31 87 LEU A C 1
ATOM 678 O O . LEU A 1 87 ? -11.019 3.326 0.583 1.00 90.31 87 LEU A O 1
ATOM 682 N N . LEU A 1 88 ? -13.255 3.582 0.497 1.00 90.81 88 LEU A N 1
ATOM 683 C CA . LEU A 1 88 ? -13.482 2.571 -0.539 1.00 90.81 88 LEU A CA 1
ATOM 684 C C . LEU A 1 88 ? -12.836 2.960 -1.872 1.00 90.81 88 LEU A C 1
ATOM 686 O O . LEU A 1 88 ? -12.268 2.100 -2.545 1.00 90.81 88 LEU A O 1
ATOM 690 N N . LEU A 1 89 ? -12.877 4.246 -2.233 1.00 92.81 89 LEU A N 1
ATOM 691 C CA . LEU A 1 89 ? -12.169 4.767 -3.399 1.00 92.81 89 LEU A CA 1
ATOM 692 C C . LEU A 1 89 ? -10.666 4.510 -3.261 1.00 92.81 89 LEU A C 1
ATOM 694 O O . LEU A 1 89 ? -10.070 3.911 -4.152 1.00 92.81 89 LEU A O 1
ATOM 698 N N . GLY A 1 90 ? -10.063 4.874 -2.125 1.00 91.94 90 GLY A N 1
ATOM 699 C CA . GLY A 1 90 ? -8.643 4.633 -1.868 1.00 91.94 90 GLY A CA 1
ATOM 700 C C . GLY A 1 90 ? -8.257 3.157 -1.968 1.00 91.94 90 GLY A C 1
ATOM 701 O O . GLY A 1 90 ? -7.242 2.818 -2.571 1.00 91.94 90 GLY A O 1
ATOM 702 N N . MET A 1 91 ? -9.101 2.261 -1.458 1.00 92.31 91 MET A N 1
ATOM 703 C CA . MET A 1 91 ? -8.893 0.816 -1.586 1.00 92.31 91 MET A CA 1
ATOM 704 C C . MET A 1 91 ? -9.014 0.324 -3.031 1.00 92.31 91 MET A C 1
ATOM 706 O O . MET A 1 91 ? -8.255 -0.555 -3.429 1.00 92.31 91 MET A O 1
ATOM 710 N N . ALA A 1 92 ? -9.916 0.898 -3.831 1.00 93.00 92 ALA A N 1
ATOM 711 C CA . ALA A 1 92 ? -10.067 0.576 -5.251 1.00 93.00 92 ALA A CA 1
ATOM 712 C C . ALA A 1 92 ? -8.895 1.084 -6.113 1.00 93.00 92 ALA A C 1
ATOM 714 O O . ALA A 1 92 ? -8.595 0.492 -7.153 1.00 93.00 92 ALA A O 1
ATOM 715 N N . LEU A 1 93 ? -8.194 2.137 -5.674 1.00 93.56 93 LEU A N 1
ATOM 716 C CA . LEU A 1 93 ? -7.004 2.653 -6.354 1.00 93.56 93 LEU A CA 1
ATOM 717 C C . LEU A 1 93 ? -5.811 1.684 -6.283 1.00 93.56 93 LEU A C 1
ATOM 719 O O . LEU A 1 93 ? -4.985 1.699 -7.189 1.00 93.56 93 LEU A O 1
ATOM 723 N N . ILE A 1 94 ? -5.718 0.812 -5.270 1.00 93.69 94 ILE A N 1
ATOM 724 C CA . ILE A 1 94 ? -4.581 -0.120 -5.133 1.00 93.69 94 ILE A CA 1
ATOM 725 C C . ILE A 1 94 ? -4.588 -1.232 -6.201 1.00 93.69 94 ILE A C 1
ATOM 727 O O . ILE A 1 94 ? -3.562 -1.432 -6.853 1.00 93.69 94 ILE A O 1
ATOM 731 N N . PRO A 1 95 ? -5.707 -1.940 -6.466 1.00 91.06 95 PRO A N 1
ATOM 732 C CA . PRO A 1 95 ? -5.815 -2.824 -7.627 1.00 91.06 95 PRO A CA 1
ATOM 733 C C . PRO A 1 95 ? -5.546 -2.118 -8.954 1.00 91.06 95 PRO A C 1
ATOM 735 O O . PRO A 1 95 ? -4.948 -2.710 -9.847 1.00 91.06 95 PRO A O 1
ATOM 738 N N . LEU A 1 96 ? -5.954 -0.854 -9.085 1.00 92.12 96 LEU A N 1
ATOM 739 C CA . LEU A 1 96 ? -5.681 -0.072 -10.286 1.00 92.12 96 LEU A CA 1
ATOM 740 C C . LEU A 1 96 ? -4.179 0.229 -10.444 1.00 92.12 96 LEU A C 1
ATOM 742 O O . LEU A 1 96 ? -3.642 0.050 -11.534 1.00 92.12 96 LEU A O 1
ATOM 746 N N . ALA A 1 97 ? -3.492 0.599 -9.359 1.00 90.94 97 ALA A N 1
ATOM 747 C CA . ALA A 1 97 ? -2.032 0.729 -9.306 1.00 90.94 97 ALA A CA 1
ATOM 748 C C . ALA A 1 97 ? -1.328 -0.557 -9.768 1.00 90.94 97 ALA A C 1
ATOM 750 O O . ALA A 1 97 ? -0.434 -0.498 -10.605 1.00 90.94 97 ALA A O 1
ATOM 751 N N . PHE A 1 98 ? -1.798 -1.719 -9.303 1.00 89.69 98 PHE A N 1
ATOM 752 C CA . PHE A 1 98 ? -1.280 -3.028 -9.717 1.00 89.69 98 PHE A CA 1
ATOM 753 C C . PHE A 1 98 ? -1.459 -3.324 -11.202 1.00 89.69 98 PHE A C 1
ATOM 755 O O . PHE A 1 98 ? -0.590 -3.931 -11.824 1.00 89.69 98 PHE A O 1
ATOM 762 N N . VAL A 1 99 ? -2.561 -2.877 -11.803 1.00 89.88 99 VAL A N 1
ATOM 763 C CA . VAL A 1 99 ? -2.727 -2.988 -13.254 1.00 89.88 99 VAL A CA 1
ATOM 764 C C . VAL A 1 99 ? -1.702 -2.114 -13.980 1.00 89.88 99 VAL A C 1
ATOM 766 O O . VAL A 1 99 ? -1.139 -2.565 -14.974 1.00 89.88 99 VAL A O 1
ATOM 769 N N . PHE A 1 100 ? -1.428 -0.897 -13.501 1.00 89.38 100 PHE A N 1
ATOM 770 C CA . PHE A 1 100 ? -0.438 -0.015 -14.128 1.00 89.38 100 PHE A CA 1
ATOM 771 C C . PHE A 1 100 ? 1.000 -0.528 -14.000 1.00 89.38 100 PHE A C 1
ATOM 773 O O . PHE A 1 100 ? 1.700 -0.537 -15.010 1.00 89.38 100 PHE A O 1
ATOM 780 N N . ASP A 1 101 ? 1.379 -1.036 -12.828 1.00 87.75 101 ASP A N 1
ATOM 781 C CA . ASP A 1 101 ? 2.645 -1.744 -12.579 1.00 87.75 101 ASP A CA 1
ATOM 782 C C . ASP A 1 101 ? 2.807 -2.955 -13.521 1.00 87.75 101 ASP A C 1
ATOM 784 O O . ASP A 1 101 ? 3.742 -3.078 -14.310 1.00 87.75 101 ASP A O 1
ATOM 788 N N . ALA A 1 102 ? 1.793 -3.821 -13.597 1.00 83.62 102 ALA A N 1
ATOM 789 C CA . ALA A 1 102 ? 1.851 -4.959 -14.510 1.00 83.62 102 ALA A CA 1
ATOM 790 C C . ALA A 1 102 ? 2.005 -4.527 -15.982 1.00 83.62 102 ALA A C 1
ATOM 792 O O . ALA A 1 102 ? 2.691 -5.202 -16.760 1.00 83.62 102 ALA A O 1
ATOM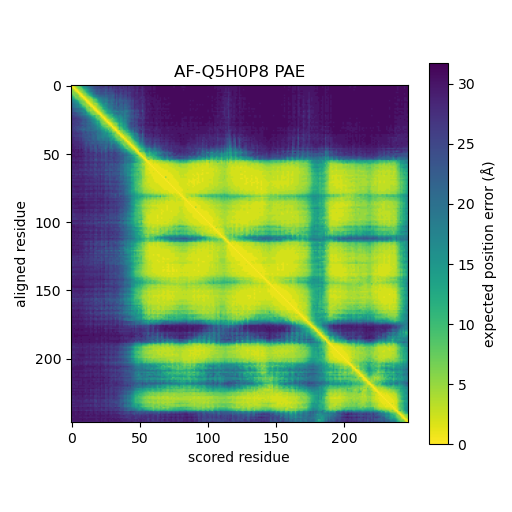 793 N N . LEU A 1 103 ? 1.362 -3.428 -16.388 1.00 83.62 103 LEU A N 1
ATOM 794 C CA . LEU A 1 103 ? 1.438 -2.905 -17.751 1.00 83.62 103 LEU A CA 1
ATOM 795 C C . LEU A 1 103 ? 2.806 -2.293 -18.066 1.00 83.62 103 LEU A C 1
ATOM 797 O O . LEU A 1 103 ? 3.315 -2.540 -19.165 1.00 83.62 103 LEU A O 1
ATOM 801 N N . ASP A 1 104 ? 3.423 -1.551 -17.146 1.00 82.00 104 ASP A N 1
ATOM 802 C CA . ASP A 1 104 ? 4.735 -0.945 -17.383 1.00 82.00 104 ASP A CA 1
ATOM 803 C C . ASP A 1 104 ? 5.827 -2.008 -17.591 1.00 82.00 104 ASP A C 1
ATOM 805 O O . ASP A 1 104 ? 6.580 -1.934 -18.572 1.00 82.00 104 ASP A O 1
ATOM 809 N N . GLY A 1 105 ? 5.790 -3.098 -16.820 1.00 75.94 105 GLY A N 1
ATOM 810 C CA . GLY A 1 105 ? 6.706 -4.221 -16.954 1.00 75.94 105 GLY A CA 1
ATOM 811 C C . GLY A 1 105 ? 6.501 -4.984 -18.263 1.00 75.94 105 GLY A C 1
ATOM 812 O O . GLY A 1 105 ? 7.465 -5.447 -18.885 1.00 75.94 105 GLY A O 1
ATOM 813 N N . HIS A 1 106 ? 5.257 -5.098 -18.743 1.00 77.44 106 HIS A N 1
ATOM 814 C CA . HIS A 1 106 ? 4.971 -5.668 -20.067 1.00 77.44 106 HIS A CA 1
ATOM 815 C C . HIS A 1 106 ? 5.490 -4.776 -21.201 1.00 77.44 106 HIS A C 1
ATOM 817 O O . HIS A 1 106 ? 6.106 -5.281 -22.147 1.00 77.44 106 HIS A O 1
ATOM 823 N N . VAL A 1 107 ? 5.287 -3.460 -21.105 1.00 76.88 107 VAL A N 1
ATOM 824 C CA . VAL A 1 107 ? 5.746 -2.485 -22.106 1.00 76.88 107 VAL A CA 1
ATOM 825 C C . VAL A 1 107 ? 7.274 -2.420 -22.154 1.00 76.88 107 VAL A C 1
ATOM 827 O O . VAL A 1 107 ? 7.845 -2.404 -23.251 1.00 76.88 107 VAL A O 1
ATOM 830 N N . ALA A 1 108 ? 7.945 -2.450 -21.001 1.00 72.62 108 ALA A N 1
ATOM 831 C CA . ALA A 1 108 ? 9.403 -2.469 -20.898 1.00 72.62 108 ALA A CA 1
ATOM 832 C C . ALA A 1 108 ? 10.006 -3.716 -21.568 1.00 72.62 108 ALA A C 1
ATOM 834 O O . ALA A 1 108 ? 10.938 -3.604 -22.373 1.00 72.62 108 ALA A O 1
ATOM 835 N N . ARG A 1 109 ? 9.420 -4.902 -21.328 1.00 70.31 109 ARG A N 1
ATOM 836 C CA . ARG A 1 109 ? 9.836 -6.154 -21.990 1.00 70.31 109 ARG A CA 1
ATOM 837 C C . ARG A 1 109 ? 9.616 -6.112 -23.497 1.00 70.31 109 ARG A C 1
ATOM 839 O O . ARG A 1 109 ? 10.497 -6.523 -24.253 1.00 70.31 109 ARG A O 1
ATOM 846 N N . TRP A 1 110 ? 8.468 -5.606 -23.948 1.00 68.44 110 TRP A N 1
ATOM 847 C CA . TRP A 1 110 ? 8.154 -5.549 -25.377 1.00 68.44 110 TRP A CA 1
ATOM 848 C C . TRP A 1 110 ? 9.119 -4.638 -26.144 1.00 68.44 110 TRP A C 1
ATOM 850 O O . TRP A 1 110 ? 9.530 -4.964 -27.258 1.00 68.44 110 TRP A O 1
ATOM 860 N N . ARG A 1 111 ? 9.547 -3.531 -25.525 1.00 64.25 111 ARG A N 1
ATOM 861 C CA . ARG A 1 111 ? 10.478 -2.567 -26.128 1.00 64.25 111 ARG A CA 1
ATOM 862 C C . ARG A 1 111 ? 11.949 -2.991 -26.067 1.00 64.25 111 ARG A C 1
ATOM 864 O O . ARG A 1 111 ? 12.769 -2.295 -26.657 1.00 64.25 111 ARG A O 1
ATOM 871 N N . LYS A 1 112 ? 12.286 -4.110 -25.399 1.00 61.12 112 LYS A N 1
ATOM 872 C CA . LYS A 1 112 ? 13.666 -4.615 -25.192 1.00 61.12 112 LYS A CA 1
ATOM 873 C C . LYS A 1 112 ? 14.655 -3.537 -24.716 1.00 61.12 112 LYS A C 1
ATOM 875 O O . LYS A 1 112 ? 15.852 -3.630 -24.967 1.00 61.12 112 LYS A O 1
ATOM 880 N N . ALA A 1 113 ? 14.143 -2.501 -24.065 1.00 56.81 113 ALA A N 1
ATOM 881 C CA . ALA A 1 113 ? 14.885 -1.320 -23.666 1.00 56.81 113 ALA A CA 1
ATOM 882 C C . ALA A 1 113 ? 14.365 -0.903 -22.293 1.00 56.81 113 ALA A C 1
ATOM 884 O O . ALA A 1 113 ? 13.382 -0.169 -22.199 1.00 56.81 113 ALA A O 1
ATOM 885 N N . SER A 1 114 ? 15.004 -1.418 -21.245 1.00 63.44 114 SER A N 1
ATOM 886 C CA . SER A 1 114 ? 14.783 -1.002 -19.862 1.00 63.44 114 SER A CA 1
ATOM 887 C C . SER A 1 114 ? 15.835 0.037 -19.479 1.00 63.44 114 SER A C 1
ATOM 889 O O . SER A 1 114 ? 17.032 -0.258 -19.481 1.00 63.44 114 SER A O 1
ATOM 891 N N . SER A 1 115 ? 15.396 1.253 -19.166 1.00 72.69 115 SER A N 1
ATOM 892 C CA . SER A 1 115 ? 16.248 2.298 -18.594 1.00 72.69 115 SER A CA 1
ATOM 893 C C . SER A 1 115 ? 16.561 1.997 -17.124 1.00 72.69 115 SER A C 1
ATOM 895 O O . SER A 1 115 ? 15.674 1.592 -16.375 1.00 72.69 115 SER A O 1
ATOM 897 N N . THR A 1 116 ? 17.798 2.253 -16.680 1.00 77.75 116 THR A N 1
ATOM 898 C CA . THR A 1 116 ? 18.172 2.185 -15.252 1.00 77.75 116 THR A CA 1
ATOM 899 C C . THR A 1 116 ? 17.326 3.141 -14.409 1.00 77.75 116 THR A C 1
ATOM 901 O O . THR A 1 116 ? 16.938 2.800 -13.300 1.00 77.75 116 THR A O 1
ATOM 904 N N . LEU A 1 117 ? 16.984 4.316 -14.952 1.00 80.69 117 LEU A N 1
ATOM 905 C CA . LEU A 1 117 ? 16.143 5.296 -14.262 1.00 80.69 117 LEU A CA 1
ATOM 906 C C . LEU A 1 117 ? 14.698 4.803 -14.108 1.00 80.69 117 LEU A C 1
ATOM 908 O O . LEU A 1 117 ? 14.124 4.971 -13.038 1.00 80.69 117 LEU A O 1
ATOM 912 N N . GLY A 1 118 ? 14.137 4.169 -15.143 1.00 81.56 118 GLY A N 1
ATOM 913 C CA . GLY A 1 118 ? 12.781 3.614 -15.090 1.00 81.56 118 GLY A CA 1
ATOM 914 C C . GLY A 1 118 ? 12.655 2.515 -14.035 1.00 81.56 118 GLY A C 1
ATOM 915 O O . GLY A 1 118 ? 11.676 2.479 -13.303 1.00 81.56 118 GLY A O 1
ATOM 916 N N . ARG A 1 119 ? 13.696 1.689 -13.868 1.00 82.50 119 ARG A N 1
ATOM 917 C CA . ARG A 1 119 ? 13.727 0.653 -12.82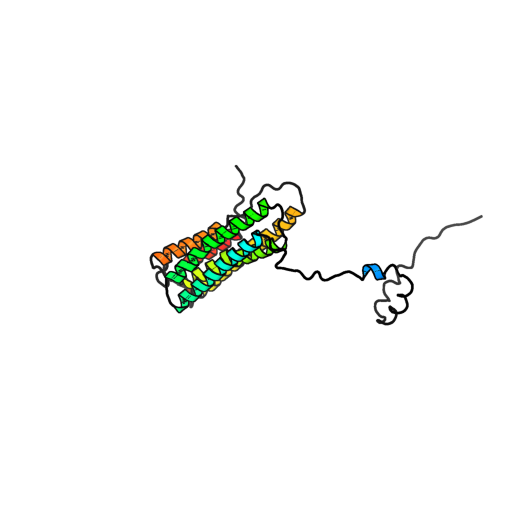5 1.00 82.50 119 ARG A CA 1
ATOM 918 C C . ARG A 1 119 ? 13.722 1.225 -11.403 1.00 82.50 119 ARG A C 1
ATOM 920 O O . ARG A 1 119 ? 13.037 0.707 -10.530 1.00 82.50 119 ARG A O 1
ATOM 927 N N . GLU A 1 120 ? 14.489 2.284 -11.154 1.00 87.19 120 GLU A N 1
ATOM 928 C CA . GLU A 1 120 ? 14.465 2.939 -9.839 1.00 87.19 120 GLU A CA 1
ATOM 929 C C . GLU A 1 120 ? 13.122 3.640 -9.587 1.00 87.19 120 GLU A C 1
ATOM 931 O O . GLU A 1 120 ? 12.609 3.610 -8.469 1.00 87.19 120 GLU A O 1
ATOM 936 N N . LEU A 1 121 ? 12.525 4.237 -10.625 1.00 88.12 121 LEU A N 1
ATOM 937 C CA . LEU A 1 121 ? 11.202 4.856 -10.537 1.00 88.12 121 LEU A CA 1
ATOM 938 C C . LEU A 1 121 ? 10.112 3.826 -10.204 1.00 88.12 121 LEU A C 1
ATOM 940 O O . LEU A 1 121 ? 9.272 4.101 -9.350 1.00 88.12 121 LEU A O 1
ATOM 944 N N . ASP A 1 122 ? 10.170 2.653 -10.832 1.00 88.00 122 ASP A N 1
ATOM 945 C CA . ASP A 1 122 ? 9.281 1.509 -10.603 1.00 88.00 122 ASP A CA 1
ATOM 946 C C . ASP A 1 122 ? 9.287 1.068 -9.139 1.00 88.00 122 ASP A C 1
ATOM 948 O O . ASP A 1 122 ? 8.272 1.101 -8.446 1.00 88.00 122 ASP A O 1
ATOM 952 N N . SER A 1 123 ? 10.480 0.841 -8.589 1.00 88.81 123 SER A N 1
ATOM 953 C CA . SER A 1 123 ? 10.622 0.459 -7.181 1.00 88.81 123 SER A CA 1
ATOM 954 C C . SER A 1 123 ? 10.128 1.524 -6.202 1.00 88.81 123 SER A C 1
ATOM 956 O O . SER A 1 123 ? 9.571 1.189 -5.155 1.00 88.81 123 SER A O 1
ATOM 958 N N . LEU A 1 124 ? 10.318 2.812 -6.510 1.00 91.06 124 LEU A N 1
ATOM 959 C CA . LEU A 1 124 ? 9.788 3.899 -5.682 1.00 91.06 124 LEU A CA 1
ATOM 960 C C . LEU A 1 124 ? 8.256 3.956 -5.741 1.00 91.06 124 LEU A C 1
ATOM 962 O O . LEU A 1 124 ? 7.618 4.141 -4.701 1.00 91.06 124 LEU A O 1
ATOM 966 N N . ALA A 1 125 ? 7.670 3.778 -6.928 1.00 91.94 125 ALA A N 1
ATOM 967 C CA . ALA A 1 125 ? 6.222 3.716 -7.109 1.00 91.94 125 ALA A CA 1
ATOM 968 C C . ALA A 1 125 ? 5.616 2.524 -6.351 1.00 91.94 125 ALA A C 1
ATOM 970 O O . ALA A 1 125 ? 4.641 2.696 -5.616 1.00 91.94 125 ALA A O 1
ATOM 971 N N . ASP A 1 126 ? 6.250 1.357 -6.424 1.00 90.75 126 ASP A N 1
ATOM 972 C CA . ASP A 1 126 ? 5.824 0.141 -5.731 1.00 90.75 126 ASP A CA 1
ATOM 973 C C . ASP A 1 126 ? 5.858 0.256 -4.209 1.00 90.75 126 ASP A C 1
ATOM 975 O O . ASP A 1 126 ? 4.931 -0.197 -3.527 1.00 90.75 126 ASP A O 1
ATOM 979 N N . VAL A 1 127 ? 6.888 0.897 -3.645 1.00 91.69 127 VAL A N 1
ATOM 980 C CA . VAL A 1 127 ? 6.933 1.173 -2.199 1.00 91.69 127 VAL A CA 1
ATOM 981 C C . VAL A 1 127 ? 5.720 2.002 -1.780 1.00 91.69 127 VAL A C 1
ATOM 983 O O . VAL A 1 127 ? 5.113 1.723 -0.742 1.00 91.69 127 VAL A O 1
ATOM 986 N N . ILE A 1 128 ? 5.348 3.010 -2.572 1.00 94.12 128 ILE A N 1
ATOM 987 C CA . ILE A 1 128 ? 4.215 3.888 -2.267 1.00 94.12 128 ILE A CA 1
ATOM 988 C C . ILE A 1 128 ? 2.900 3.110 -2.386 1.00 94.12 128 ILE A C 1
ATOM 990 O O . ILE A 1 128 ? 2.114 3.102 -1.438 1.00 94.12 128 ILE A O 1
ATOM 994 N N . SER A 1 129 ? 2.676 2.425 -3.508 1.00 91.69 129 SER A N 1
ATOM 995 C CA . SER A 1 129 ? 1.407 1.756 -3.819 1.00 91.69 129 SER A CA 1
ATOM 996 C C . SER A 1 129 ? 1.166 0.461 -3.042 1.00 91.69 129 SER A C 1
ATOM 998 O O . SER A 1 129 ? 0.030 0.195 -2.656 1.00 91.69 129 SER A O 1
ATOM 1000 N N . PHE A 1 130 ? 2.199 -0.340 -2.765 1.00 90.31 130 PHE A N 1
ATOM 1001 C CA . PHE A 1 130 ? 2.049 -1.657 -2.116 1.00 90.31 130 PHE A CA 1
ATOM 1002 C C . PHE A 1 130 ? 2.641 -1.750 -0.712 1.00 90.31 130 PHE A C 1
ATOM 1004 O O . PHE A 1 130 ? 2.388 -2.736 -0.013 1.00 90.31 130 PHE A O 1
ATOM 1011 N N . GLY A 1 131 ? 3.407 -0.747 -0.284 1.00 91.19 131 GLY A N 1
ATOM 1012 C CA . GLY A 1 131 ? 3.912 -0.627 1.082 1.00 91.19 131 GLY A CA 1
ATOM 1013 C C . GLY A 1 131 ? 3.137 0.418 1.875 1.00 91.19 131 GLY A C 1
ATOM 1014 O O . GLY A 1 131 ? 2.401 0.093 2.808 1.00 91.19 131 GLY A O 1
ATOM 1015 N N . VAL A 1 132 ? 3.294 1.685 1.494 1.00 94.31 132 VAL A N 1
ATOM 1016 C CA . VAL A 1 132 ? 2.787 2.831 2.263 1.00 94.31 132 VAL A CA 1
ATOM 1017 C C . VAL A 1 132 ? 1.266 2.930 2.200 1.00 94.31 132 VAL A C 1
ATOM 1019 O O . VAL A 1 132 ? 0.624 3.091 3.237 1.00 94.31 132 VAL A O 1
ATOM 1022 N N . ALA A 1 133 ? 0.669 2.809 1.014 1.00 94.12 133 ALA A N 1
ATOM 1023 C CA . ALA A 1 133 ? -0.766 2.999 0.851 1.00 94.12 133 ALA A CA 1
ATOM 1024 C C . ALA A 1 133 ? -1.617 1.951 1.601 1.00 94.12 133 ALA A C 1
ATOM 1026 O O . ALA A 1 133 ? -2.529 2.360 2.323 1.00 94.12 133 ALA A O 1
ATOM 1027 N N . PRO A 1 134 ? -1.310 0.636 1.568 1.00 92.12 134 PRO A N 1
ATOM 1028 C CA . PRO A 1 134 ? -2.016 -0.351 2.388 1.00 92.12 134 PRO A CA 1
ATOM 1029 C C . PRO A 1 134 ? -1.884 -0.089 3.892 1.00 92.12 134 PRO A C 1
ATOM 1031 O O . PRO A 1 134 ? -2.855 -0.258 4.628 1.00 92.12 134 PRO A O 1
ATOM 1034 N N . ALA A 1 135 ? -0.710 0.360 4.354 1.00 93.44 135 ALA A N 1
ATOM 1035 C CA . ALA A 1 135 ? -0.499 0.709 5.757 1.00 93.44 135 ALA A CA 1
ATOM 1036 C C . ALA A 1 135 ? -1.329 1.937 6.173 1.00 93.44 135 ALA A C 1
ATOM 1038 O O . ALA A 1 135 ? -1.951 1.933 7.237 1.00 93.44 135 ALA A O 1
ATOM 1039 N N . ALA A 1 136 ? -1.396 2.959 5.314 1.00 94.75 136 ALA A N 1
ATOM 1040 C CA . ALA A 1 136 ? -2.219 4.147 5.532 1.00 94.75 136 ALA A CA 1
ATOM 1041 C C . ALA A 1 136 ? -3.721 3.817 5.545 1.00 94.75 136 ALA A C 1
ATOM 1043 O O . ALA A 1 136 ? -4.446 4.297 6.415 1.00 94.75 136 ALA A O 1
ATOM 1044 N N . LEU A 1 137 ? -4.184 2.961 4.628 1.00 92.94 137 LEU A N 1
ATOM 1045 C CA . LEU A 1 137 ? -5.570 2.486 4.592 1.00 92.94 137 LEU A CA 1
ATOM 1046 C C . LEU A 1 137 ? -5.920 1.666 5.840 1.00 92.94 137 LEU A C 1
ATOM 1048 O O . LEU A 1 137 ? -6.983 1.876 6.418 1.00 92.94 137 LEU A O 1
ATOM 1052 N N . GLY A 1 138 ? -5.027 0.782 6.298 1.00 91.06 138 GLY A N 1
ATOM 1053 C CA . GLY A 1 138 ? -5.207 0.032 7.548 1.00 91.06 138 GLY A CA 1
ATOM 1054 C C . GLY A 1 138 ? -5.309 0.946 8.770 1.00 91.06 138 GLY A C 1
ATOM 1055 O O . GLY A 1 138 ? -6.231 0.811 9.576 1.00 91.06 138 GLY A O 1
ATOM 1056 N N . TYR A 1 139 ? -4.430 1.947 8.863 1.00 92.44 139 TYR A N 1
ATOM 1057 C CA . TYR A 1 139 ? -4.501 2.966 9.912 1.00 92.44 139 TYR A CA 1
ATOM 1058 C C . TYR A 1 139 ? -5.832 3.734 9.875 1.00 92.44 139 TYR A C 1
ATOM 1060 O O . TYR A 1 139 ? -6.492 3.893 10.904 1.00 92.44 139 TYR A O 1
ATOM 1068 N N . ALA A 1 140 ? -6.268 4.152 8.682 1.00 90.88 140 ALA A N 1
ATOM 1069 C CA . ALA A 1 140 ? -7.541 4.839 8.485 1.00 90.88 140 ALA A CA 1
ATOM 1070 C C . ALA A 1 140 ? -8.753 3.967 8.849 1.00 90.88 140 ALA A C 1
ATOM 1072 O O . ALA A 1 140 ? -9.731 4.487 9.375 1.00 90.88 140 ALA A O 1
ATOM 1073 N N . CYS A 1 141 ? -8.672 2.644 8.670 1.00 88.25 141 CYS A N 1
ATOM 1074 C CA . CYS A 1 141 ? -9.729 1.713 9.073 1.00 88.25 141 CYS A CA 1
ATOM 1075 C C . CYS A 1 141 ? -9.930 1.613 10.593 1.00 88.25 141 CYS A C 1
ATOM 1077 O O . CYS A 1 141 ? -10.924 1.035 11.021 1.00 88.25 141 CYS A O 1
ATOM 1079 N N . GLY A 1 142 ? -9.031 2.155 11.419 1.00 85.56 142 GLY A N 1
ATOM 1080 C CA . GLY A 1 142 ? -9.178 2.151 12.879 1.00 85.56 142 GLY A CA 1
ATOM 1081 C C . GLY A 1 142 ? -8.007 1.545 13.644 1.00 85.56 142 GLY A C 1
ATOM 1082 O O . GLY A 1 142 ? -8.009 1.590 14.870 1.00 85.56 142 GLY A O 1
ATOM 1083 N N . MET A 1 143 ? -6.981 1.047 12.949 1.00 87.06 143 MET A N 1
ATOM 1084 C CA . MET A 1 143 ? -5.776 0.447 13.537 1.00 87.06 143 MET A CA 1
ATOM 1085 C C . MET A 1 143 ? -4.825 1.537 14.058 1.00 87.06 143 MET A C 1
ATOM 1087 O O . MET A 1 143 ? -3.732 1.752 13.533 1.00 87.06 143 MET A O 1
ATOM 1091 N N . ARG A 1 144 ? -5.304 2.303 15.042 1.00 86.38 144 ARG A N 1
ATOM 1092 C CA . ARG A 1 144 ? -4.695 3.548 15.539 1.00 86.38 144 ARG A CA 1
ATOM 1093 C C . ARG A 1 144 ? -3.967 3.368 16.873 1.00 86.38 144 ARG A C 1
ATOM 1095 O O . ARG A 1 144 ? -3.479 4.347 17.436 1.00 86.38 144 ARG A O 1
ATOM 1102 N N . GLY A 1 145 ? -3.909 2.147 17.399 1.00 85.12 145 GLY A N 1
ATOM 1103 C CA . GLY A 1 145 ? -3.211 1.836 18.637 1.00 85.12 145 GLY A CA 1
ATOM 1104 C C . GLY A 1 145 ? -1.697 2.015 18.511 1.00 85.12 145 GLY A C 1
ATOM 1105 O O . GLY A 1 145 ? -1.123 1.922 17.426 1.00 85.12 145 GLY A O 1
ATOM 1106 N N . GLY A 1 146 ? -1.014 2.242 19.636 1.00 85.69 146 GLY A N 1
ATOM 1107 C CA . GLY A 1 146 ? 0.444 2.415 19.630 1.00 85.69 146 GLY A CA 1
ATOM 110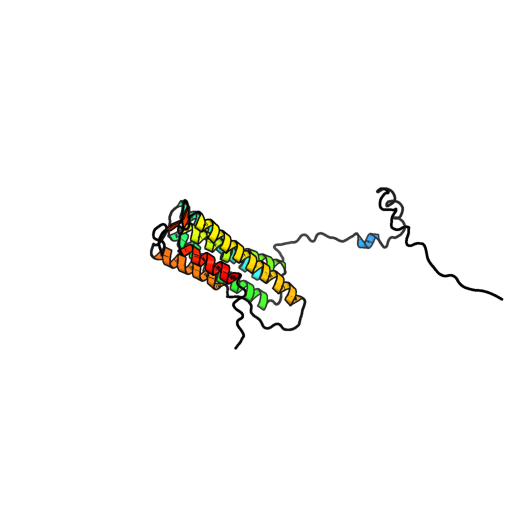8 C C . GLY A 1 146 ? 1.192 1.175 19.121 1.00 85.69 146 GLY A C 1
ATOM 1109 O O . GLY A 1 146 ? 2.194 1.295 18.417 1.00 85.69 146 GLY A O 1
ATOM 1110 N N . TRP A 1 147 ? 0.670 -0.024 19.405 1.00 86.69 147 TRP A N 1
ATOM 1111 C CA . TRP A 1 147 ? 1.200 -1.271 18.845 1.00 86.69 147 TRP A CA 1
ATOM 1112 C C . TRP A 1 147 ? 0.898 -1.410 17.352 1.00 86.69 147 TRP A C 1
ATOM 1114 O O . TRP A 1 147 ? 1.742 -1.905 16.605 1.00 86.69 147 TRP A O 1
ATOM 1124 N N . ASP A 1 148 ? -0.264 -0.929 16.906 1.00 88.50 148 ASP A N 1
ATOM 1125 C CA . ASP A 1 148 ? -0.636 -0.962 15.493 1.00 88.50 148 ASP A CA 1
ATOM 1126 C C . ASP A 1 148 ? 0.335 -0.118 14.660 1.00 88.50 148 ASP A C 1
ATOM 1128 O O . ASP A 1 148 ? 0.805 -0.563 13.615 1.00 88.50 148 ASP A O 1
ATOM 1132 N N . TRP A 1 149 ? 0.724 1.060 15.164 1.00 90.88 149 TRP A N 1
ATOM 1133 C CA . TRP A 1 149 ? 1.708 1.925 14.509 1.00 90.88 149 TRP A CA 1
ATOM 1134 C C . TRP A 1 149 ? 3.065 1.238 14.315 1.00 90.88 149 TRP A C 1
ATOM 1136 O O . TRP A 1 149 ? 3.651 1.322 13.232 1.00 90.88 149 TRP A O 1
ATOM 1146 N N . LEU A 1 150 ? 3.549 0.517 15.333 1.00 91.56 150 LEU A N 1
ATOM 1147 C CA . LEU A 1 150 ? 4.802 -0.238 15.244 1.00 91.56 150 LEU A CA 1
ATOM 1148 C C . LEU A 1 150 ? 4.720 -1.336 14.180 1.00 91.56 150 LEU A C 1
ATOM 1150 O O . LEU A 1 150 ? 5.643 -1.490 13.380 1.00 91.56 150 LEU A O 1
ATOM 1154 N N . VAL A 1 151 ? 3.613 -2.077 14.140 1.00 91.69 151 VAL A N 1
ATOM 1155 C CA . VAL A 1 151 ? 3.444 -3.183 13.192 1.00 91.69 151 VAL A CA 1
ATOM 1156 C C . VAL A 1 151 ? 3.234 -2.689 11.759 1.00 91.69 151 VAL A C 1
ATOM 1158 O O . VAL A 1 151 ? 3.838 -3.234 10.835 1.00 91.69 151 VAL A O 1
ATOM 1161 N N . LEU A 1 152 ? 2.437 -1.638 11.554 1.00 92.12 152 LEU A N 1
ATOM 1162 C CA . LEU A 1 152 ? 2.252 -1.025 10.235 1.00 92.12 152 LEU A CA 1
ATOM 1163 C C . LEU A 1 152 ? 3.573 -0.443 9.713 1.00 92.12 152 LEU A C 1
ATOM 1165 O O . LEU A 1 152 ? 3.917 -0.642 8.549 1.00 92.12 152 LEU A O 1
ATOM 1169 N N . SER A 1 153 ? 4.363 0.195 10.582 1.00 93.44 153 SER A N 1
ATOM 1170 C CA . SER A 1 153 ? 5.704 0.683 10.228 1.00 93.44 153 SER A CA 1
ATOM 1171 C C . SER A 1 153 ? 6.647 -0.469 9.871 1.00 93.44 153 SER A C 1
ATOM 1173 O O . SER A 1 153 ? 7.357 -0.401 8.868 1.00 93.44 153 SER A O 1
ATOM 1175 N N . TYR A 1 154 ? 6.620 -1.561 10.643 1.00 92.94 154 TYR A N 1
ATOM 1176 C CA . TYR A 1 154 ? 7.379 -2.773 10.334 1.00 92.94 154 TYR A CA 1
ATOM 1177 C C . TYR A 1 154 ? 7.011 -3.345 8.958 1.00 92.94 154 TYR A C 1
ATOM 1179 O O . TYR A 1 154 ? 7.908 -3.667 8.180 1.00 92.94 154 TYR A O 1
ATOM 1187 N N . PHE A 1 155 ? 5.720 -3.415 8.622 1.00 92.06 155 PHE A N 1
ATOM 1188 C CA . PHE A 1 155 ? 5.250 -3.868 7.310 1.00 92.06 155 PHE A CA 1
ATOM 1189 C C . PHE A 1 155 ? 5.830 -3.026 6.161 1.00 92.06 155 PHE A C 1
ATOM 1191 O O . PHE A 1 155 ? 6.368 -3.589 5.204 1.00 92.06 155 PHE A O 1
ATOM 1198 N N . VAL A 1 156 ? 5.812 -1.692 6.277 1.00 92.88 156 VAL A N 1
ATOM 1199 C CA . VAL A 1 156 ? 6.408 -0.795 5.268 1.00 92.88 156 VAL A CA 1
ATOM 1200 C C . VAL A 1 156 ? 7.914 -1.037 5.140 1.00 92.88 156 VAL A C 1
ATOM 1202 O O . VAL A 1 156 ? 8.416 -1.207 4.029 1.00 92.88 156 VAL A O 1
ATOM 1205 N N . CYS A 1 157 ? 8.637 -1.137 6.261 1.00 92.81 157 CYS A N 1
ATOM 1206 C CA . CYS A 1 157 ? 10.072 -1.442 6.262 1.00 92.81 157 CYS A CA 1
ATOM 1207 C C . CYS A 1 157 ? 10.386 -2.784 5.579 1.00 92.81 157 CYS A C 1
ATOM 1209 O O . CYS A 1 157 ? 11.389 -2.902 4.867 1.00 92.81 157 CYS A O 1
ATOM 1211 N N . CYS A 1 158 ? 9.521 -3.788 5.756 1.00 89.56 158 CYS A N 1
ATOM 1212 C CA . CYS A 1 158 ? 9.644 -5.070 5.070 1.00 89.56 158 CYS A CA 1
ATOM 1213 C C . CYS A 1 158 ? 9.467 -4.933 3.556 1.00 89.56 158 CYS A C 1
ATOM 1215 O O . CYS A 1 158 ? 10.269 -5.485 2.800 1.00 89.56 158 CYS A O 1
ATOM 1217 N N . GLY A 1 159 ? 8.465 -4.167 3.114 1.00 87.75 159 GLY A N 1
ATOM 1218 C CA . GLY A 1 159 ? 8.230 -3.877 1.698 1.00 87.75 159 GLY A CA 1
ATOM 1219 C C . GLY A 1 159 ? 9.413 -3.180 1.028 1.00 87.75 159 GLY A C 1
ATOM 1220 O O . GLY A 1 159 ? 9.881 -3.631 -0.017 1.00 87.75 159 GLY A O 1
ATOM 1221 N N . VAL A 1 160 ? 9.967 -2.150 1.673 1.00 90.56 160 VAL A N 1
ATOM 1222 C CA . VAL A 1 160 ? 11.152 -1.428 1.175 1.00 90.56 160 VAL A CA 1
ATOM 1223 C C . VAL A 1 160 ? 12.359 -2.361 1.065 1.00 90.56 160 VAL A C 1
ATOM 1225 O O . VAL A 1 160 ? 13.025 -2.404 0.033 1.00 90.56 160 VAL A O 1
ATOM 1228 N N . SER A 1 161 ? 12.620 -3.157 2.106 1.00 87.88 161 SER A N 1
ATOM 1229 C CA . SER A 1 161 ? 13.758 -4.089 2.132 1.00 87.88 161 SER A CA 1
ATOM 1230 C C . SER A 1 161 ? 13.659 -5.158 1.041 1.00 87.88 161 SER A C 1
ATOM 1232 O O . SER A 1 161 ? 14.669 -5.547 0.450 1.00 87.88 161 SER A O 1
ATOM 1234 N N . ARG A 1 162 ? 12.438 -5.633 0.768 1.00 85.31 162 ARG A N 1
ATOM 1235 C CA . ARG A 1 162 ? 12.142 -6.575 -0.312 1.00 85.31 162 ARG A CA 1
ATOM 1236 C C . ARG A 1 162 ? 12.521 -5.972 -1.669 1.00 85.31 162 ARG A C 1
ATOM 1238 O O . ARG A 1 162 ? 13.300 -6.590 -2.390 1.00 85.31 162 ARG A O 1
ATOM 1245 N N . LEU A 1 163 ? 11.996 -4.790 -2.000 1.00 84.56 163 LEU A N 1
ATOM 1246 C CA . LEU A 1 163 ? 12.224 -4.129 -3.295 1.00 84.56 163 LEU A CA 1
ATOM 1247 C C . LEU A 1 163 ? 13.699 -3.764 -3.499 1.00 84.56 163 LEU A C 1
ATOM 1249 O O . LEU A 1 163 ? 14.263 -4.051 -4.551 1.00 84.56 163 LEU A O 1
ATOM 1253 N N . ALA A 1 164 ? 14.368 -3.268 -2.454 1.00 85.50 164 ALA A N 1
ATOM 1254 C CA . ALA A 1 164 ? 15.803 -2.995 -2.499 1.00 85.50 164 ALA A CA 1
ATOM 1255 C C . ALA A 1 164 ? 16.632 -4.247 -2.848 1.00 85.50 164 ALA A C 1
ATOM 1257 O O . ALA A 1 164 ? 17.567 -4.169 -3.643 1.00 85.50 164 ALA A O 1
ATOM 1258 N N . ARG A 1 165 ? 16.280 -5.421 -2.299 1.00 82.62 165 ARG A N 1
ATOM 1259 C CA . ARG A 1 165 ? 16.956 -6.682 -2.646 1.00 82.62 165 ARG A CA 1
ATOM 1260 C C . ARG A 1 165 ? 16.697 -7.089 -4.099 1.00 82.62 165 ARG A C 1
ATOM 1262 O O . ARG A 1 165 ? 17.645 -7.496 -4.762 1.00 82.62 165 ARG A O 1
ATOM 1269 N N . TYR A 1 166 ? 15.461 -6.967 -4.590 1.00 78.19 166 TYR A N 1
ATOM 1270 C CA . TYR A 1 166 ? 15.146 -7.272 -5.992 1.00 78.19 166 TYR A CA 1
ATOM 1271 C C . TYR A 1 166 ? 15.941 -6.398 -6.962 1.00 78.19 166 TYR A C 1
ATOM 1273 O O . TYR A 1 166 ? 16.460 -6.919 -7.950 1.00 78.19 166 TYR A O 1
ATOM 1281 N N . ASN A 1 167 ? 16.116 -5.111 -6.651 1.00 81.12 167 ASN A N 1
ATOM 1282 C CA . ASN A 1 167 ? 16.922 -4.215 -7.475 1.00 81.12 167 ASN A CA 1
ATOM 1283 C C . ASN A 1 167 ? 18.386 -4.653 -7.530 1.00 81.12 167 ASN A C 1
ATOM 1285 O O . ASN A 1 167 ? 18.934 -4.773 -8.621 1.00 81.12 167 ASN A O 1
ATOM 1289 N N . VAL A 1 168 ? 19.011 -4.976 -6.396 1.00 78.88 168 VAL A N 1
ATOM 1290 C CA . VAL A 1 168 ? 20.415 -5.431 -6.381 1.00 78.88 168 VAL A CA 1
ATOM 1291 C C . VAL A 1 168 ? 20.588 -6.749 -7.145 1.00 78.88 168 VAL A C 1
ATOM 1293 O O . VAL A 1 168 ? 21.447 -6.848 -8.018 1.00 78.88 168 VAL A O 1
ATOM 1296 N N . THR A 1 169 ? 19.727 -7.742 -6.900 1.00 76.00 169 THR A N 1
ATOM 1297 C CA . THR A 1 169 ? 19.797 -9.043 -7.589 1.00 76.00 169 THR A CA 1
ATOM 1298 C C . THR A 1 169 ? 19.586 -8.913 -9.103 1.00 76.00 169 THR A C 1
ATOM 1300 O O . THR A 1 169 ? 20.227 -9.618 -9.881 1.00 76.00 169 THR A O 1
ATOM 1303 N N . ALA A 1 170 ? 18.734 -7.987 -9.551 1.00 69.00 170 ALA A N 1
ATOM 1304 C CA . ALA A 1 170 ? 18.544 -7.725 -10.975 1.00 69.00 170 ALA A CA 1
ATOM 1305 C C . ALA A 1 170 ? 19.789 -7.108 -11.651 1.00 69.00 170 ALA A C 1
ATOM 1307 O O . ALA A 1 170 ? 20.002 -7.352 -12.839 1.00 69.00 170 ALA A O 1
ATOM 1308 N N . GLU A 1 171 ? 20.619 -6.341 -10.930 1.00 69.69 171 GLU A N 1
ATOM 1309 C CA . GLU A 1 171 ? 21.892 -5.820 -11.466 1.00 69.69 171 GLU A CA 1
ATOM 1310 C C . GLU A 1 171 ? 22.954 -6.912 -11.582 1.00 69.69 171 GLU A C 1
ATOM 1312 O O . GLU A 1 171 ? 23.653 -6.983 -12.592 1.00 69.69 171 GLU A O 1
ATOM 1317 N N . GLU A 1 172 ? 23.046 -7.787 -10.577 1.00 68.31 172 GLU A N 1
ATOM 1318 C CA . GLU A 1 172 ? 24.000 -8.902 -10.553 1.00 68.31 172 GLU A CA 1
ATOM 1319 C C . GLU A 1 172 ? 23.754 -9.874 -11.722 1.00 68.31 172 GLU A C 1
ATOM 1321 O O . GLU A 1 172 ? 24.682 -10.215 -12.457 1.00 68.31 172 GLU A O 1
ATOM 1326 N N . ILE A 1 173 ? 22.490 -10.239 -11.979 1.00 60.88 173 ILE A N 1
ATOM 1327 C CA . ILE A 1 173 ? 22.112 -11.149 -13.079 1.00 60.88 173 ILE A CA 1
ATOM 1328 C C . ILE A 1 173 ? 22.338 -10.508 -14.460 1.00 60.88 173 ILE A C 1
ATOM 1330 O O . ILE A 1 173 ? 22.636 -11.207 -15.427 1.00 60.88 173 ILE A O 1
ATOM 1334 N N . ALA A 1 174 ? 22.226 -9.182 -14.584 1.00 58.56 174 ALA A N 1
ATOM 1335 C CA . ALA A 1 174 ? 22.513 -8.490 -15.842 1.00 58.56 174 ALA A CA 1
ATOM 1336 C C . ALA A 1 174 ? 24.015 -8.494 -16.198 1.00 58.56 174 ALA A C 1
ATOM 1338 O O . ALA A 1 174 ? 24.360 -8.358 -17.374 1.00 58.56 174 ALA A O 1
ATOM 1339 N N . GLY A 1 175 ? 24.897 -8.655 -15.204 1.00 52.84 175 GLY A N 1
ATOM 1340 C CA . GLY A 1 175 ? 26.347 -8.769 -15.385 1.00 52.84 175 GLY A CA 1
ATOM 1341 C C . GLY A 1 175 ? 26.828 -10.180 -15.745 1.00 52.84 175 GLY A C 1
ATOM 1342 O O . GLY A 1 175 ? 27.808 -10.319 -16.478 1.00 52.84 175 GLY A O 1
ATOM 1343 N N . GLU A 1 176 ? 26.127 -11.222 -15.295 1.00 50.75 176 GLU A N 1
ATOM 1344 C CA . GLU A 1 176 ? 26.440 -12.627 -15.583 1.00 50.75 176 GLU A CA 1
ATOM 1345 C C . GLU A 1 176 ? 25.426 -13.215 -16.572 1.00 50.75 176 GLU A C 1
ATOM 1347 O O . GLU A 1 176 ? 24.412 -13.810 -16.211 1.00 50.75 176 GLU A O 1
ATOM 1352 N N . ALA A 1 177 ? 25.710 -13.060 -17.866 1.00 49.97 177 ALA A N 1
ATOM 1353 C CA . ALA A 1 177 ? 24.950 -13.689 -18.940 1.00 49.97 177 ALA A CA 1
ATOM 1354 C C . ALA A 1 177 ? 25.187 -15.214 -18.997 1.00 49.97 177 ALA A C 1
ATOM 1356 O O . ALA A 1 177 ? 25.714 -15.717 -19.985 1.00 49.97 177 ALA A O 1
ATOM 1357 N N . ASP A 1 178 ? 24.783 -15.964 -17.970 1.00 42.69 178 ASP A N 1
ATOM 1358 C CA . ASP A 1 178 ? 24.488 -17.389 -18.125 1.00 42.69 178 ASP A CA 1
ATOM 1359 C C . ASP A 1 178 ? 23.460 -17.886 -17.087 1.00 42.69 178 ASP A C 1
ATOM 1361 O O . ASP A 1 178 ? 23.728 -18.026 -15.901 1.00 42.69 178 ASP A O 1
ATOM 1365 N N . LYS A 1 179 ? 22.243 -18.139 -17.585 1.00 54.25 179 LYS A N 1
ATOM 1366 C CA . LYS A 1 179 ? 21.192 -19.034 -17.061 1.00 54.25 179 LYS A CA 1
ATOM 1367 C C . LYS A 1 179 ? 21.077 -19.183 -15.533 1.00 54.25 179 LYS A C 1
ATOM 1369 O O . LYS A 1 179 ? 21.651 -20.103 -14.955 1.00 54.25 179 LYS A O 1
ATOM 1374 N N . VAL A 1 180 ? 20.119 -18.477 -14.923 1.00 46.69 180 VAL A N 1
ATOM 1375 C CA . VAL A 1 180 ? 19.555 -18.911 -13.630 1.00 46.69 180 VAL A CA 1
ATOM 1376 C C . VAL A 1 180 ? 18.021 -18.985 -13.700 1.00 46.69 180 VAL A C 1
ATOM 1378 O O . VAL A 1 180 ? 17.357 -17.963 -13.869 1.00 46.69 180 VAL A O 1
ATOM 1381 N N . PRO A 1 181 ? 17.420 -20.190 -13.614 1.00 46.84 181 PRO A N 1
ATOM 1382 C CA . PRO A 1 181 ? 15.985 -20.403 -13.738 1.00 46.84 181 PRO A CA 1
ATOM 1383 C C . PRO A 1 181 ? 15.327 -20.405 -12.354 1.00 46.84 181 PRO A C 1
ATOM 1385 O O . PRO A 1 181 ? 14.849 -21.441 -11.908 1.00 46.84 181 PRO A O 1
ATOM 1388 N N . TYR A 1 182 ? 15.288 -19.270 -11.659 1.00 40.25 182 TYR A N 1
ATOM 1389 C CA . TYR A 1 182 ? 14.534 -19.165 -10.408 1.00 40.25 182 TYR A CA 1
ATOM 1390 C C . TYR A 1 182 ? 13.758 -17.852 -10.366 1.00 40.25 182 TYR A C 1
ATOM 1392 O O . TYR A 1 182 ? 14.328 -16.770 -10.305 1.00 40.25 182 TYR A O 1
ATOM 1400 N N . PHE A 1 183 ? 12.430 -17.970 -10.415 1.00 39.00 183 PHE A N 1
ATOM 1401 C CA . PHE A 1 183 ? 11.536 -16.906 -9.982 1.00 39.00 183 PHE A CA 1
ATOM 1402 C C . PHE A 1 183 ? 11.519 -16.948 -8.453 1.00 39.00 183 PHE A C 1
ATOM 1404 O O . PHE A 1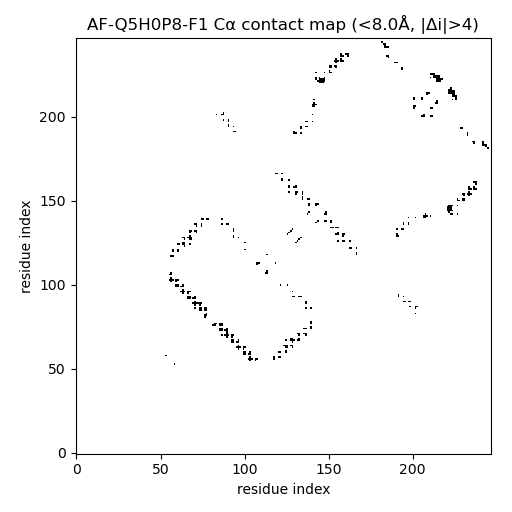 183 ? 10.823 -17.772 -7.859 1.00 39.00 183 PHE A O 1
ATOM 1411 N N . GLU A 1 184 ? 12.339 -16.113 -7.818 1.00 34.81 184 GLU A N 1
ATOM 1412 C CA . GLU A 1 184 ? 12.209 -15.843 -6.390 1.00 34.81 184 GLU A CA 1
ATOM 1413 C C . GLU A 1 184 ? 11.118 -14.795 -6.170 1.00 34.81 184 GLU A C 1
ATOM 1415 O O . GLU A 1 184 ? 11.108 -13.743 -6.805 1.00 34.81 184 GLU A O 1
ATOM 1420 N N . GLY A 1 185 ? 10.200 -15.105 -5.257 1.00 40.00 185 GLY A N 1
ATOM 1421 C CA . GLY A 1 185 ? 9.229 -14.161 -4.726 1.00 40.00 185 GLY A CA 1
ATOM 1422 C C . GLY A 1 185 ? 7.837 -14.746 -4.620 1.00 40.00 185 GLY A C 1
ATOM 1423 O O . GLY A 1 185 ? 7.205 -15.074 -5.622 1.00 40.00 185 GLY A O 1
ATOM 1424 N N . THR A 1 186 ? 7.304 -14.805 -3.399 1.00 36.56 186 THR A N 1
ATOM 1425 C CA . THR A 1 186 ? 5.852 -14.789 -3.234 1.00 36.56 186 THR A CA 1
ATOM 1426 C C . THR A 1 186 ? 5.332 -13.554 -3.962 1.00 36.56 186 THR A C 1
ATOM 1428 O O . THR A 1 186 ? 5.863 -12.454 -3.755 1.00 36.56 186 THR A O 1
ATOM 1431 N N . PRO A 1 187 ? 4.375 -13.715 -4.885 1.00 45.19 187 PRO A N 1
ATOM 1432 C CA . PRO A 1 187 ? 4.017 -12.628 -5.770 1.00 45.19 187 PRO A CA 1
ATOM 1433 C C . PRO A 1 187 ? 3.485 -11.432 -4.954 1.00 45.19 187 PRO A C 1
ATOM 1435 O O . PRO A 1 187 ? 3.153 -11.531 -3.768 1.00 45.19 187 PRO A O 1
ATOM 1438 N N . ILE A 1 188 ? 3.317 -10.311 -5.637 1.00 49.72 188 ILE A N 1
ATOM 1439 C CA . ILE A 1 188 ? 2.727 -9.063 -5.146 1.00 49.72 188 ILE A CA 1
ATOM 1440 C C . ILE A 1 188 ? 1.297 -9.197 -4.522 1.00 49.72 188 ILE A C 1
ATOM 1442 O O . ILE A 1 188 ? 0.917 -8.279 -3.789 1.00 49.72 188 ILE A O 1
ATOM 1446 N N . PRO A 1 189 ? 0.485 -10.291 -4.646 1.00 56.84 189 PRO A N 1
ATOM 1447 C CA . PRO A 1 189 ? -0.882 -10.259 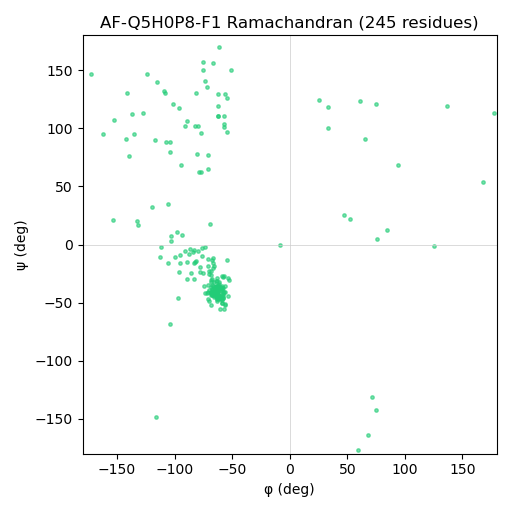-4.132 1.00 56.84 189 PRO A CA 1
ATOM 1448 C C . PRO A 1 189 ? -1.028 -10.326 -2.610 1.00 56.84 189 PRO A C 1
ATOM 1450 O O . PRO A 1 189 ? -2.160 -10.232 -2.156 1.00 56.84 189 PRO A O 1
ATOM 1453 N N . THR A 1 190 ? 0.026 -10.446 -1.792 1.00 67.88 190 THR A N 1
ATOM 1454 C CA . THR A 1 190 ? -0.164 -10.413 -0.326 1.00 67.88 190 THR A CA 1
ATOM 1455 C C . THR A 1 190 ? -0.598 -9.031 0.166 1.00 67.88 190 THR A C 1
ATOM 1457 O O . THR A 1 190 ? -1.542 -8.939 0.947 1.00 67.88 190 THR A O 1
ATOM 1460 N N . SER A 1 191 ? 0.011 -7.950 -0.336 1.00 74.00 191 SER A N 1
ATOM 1461 C CA . SER A 1 191 ? -0.417 -6.575 -0.030 1.00 74.00 191 SER A CA 1
ATOM 1462 C C . SER A 1 191 ? -1.788 -6.266 -0.632 1.00 74.00 191 SER A C 1
ATOM 1464 O O . SER A 1 191 ? -2.633 -5.663 0.026 1.00 74.00 191 SER A O 1
ATOM 1466 N N . LEU A 1 192 ? -2.042 -6.739 -1.858 1.00 82.81 192 LEU A N 1
ATOM 1467 C CA . LEU A 1 192 ? -3.334 -6.568 -2.523 1.00 82.81 192 LEU A CA 1
ATOM 1468 C C . LEU A 1 192 ? -4.464 -7.269 -1.756 1.00 82.81 192 LEU A C 1
ATOM 1470 O O . LEU A 1 192 ? -5.541 -6.708 -1.581 1.00 82.81 192 LEU A O 1
ATOM 1474 N N . LEU A 1 193 ? -4.202 -8.480 -1.260 1.00 85.12 193 LEU A N 1
ATOM 1475 C CA . LEU A 1 193 ? -5.152 -9.268 -0.481 1.00 85.12 193 LEU A CA 1
ATOM 1476 C C . LEU A 1 193 ? -5.489 -8.590 0.846 1.00 85.12 193 LEU A C 1
ATOM 1478 O O . LEU A 1 193 ? -6.654 -8.598 1.235 1.00 85.12 193 LEU A O 1
ATOM 1482 N N . LEU A 1 194 ? -4.515 -7.956 1.508 1.00 85.81 194 LEU A N 1
ATOM 1483 C CA . LEU A 1 194 ? -4.782 -7.146 2.701 1.00 85.81 194 LEU A CA 1
ATOM 1484 C C . LEU A 1 194 ? -5.717 -5.976 2.385 1.00 85.81 194 LEU A C 1
ATOM 1486 O O . LEU A 1 194 ? -6.673 -5.750 3.121 1.00 85.81 194 LEU A O 1
ATOM 1490 N N . VAL A 1 195 ? -5.491 -5.263 1.278 1.00 87.94 195 VAL A N 1
ATOM 1491 C CA . VAL A 1 195 ? -6.367 -4.151 0.877 1.00 87.94 195 VAL A CA 1
ATOM 1492 C C . VAL A 1 195 ? -7.765 -4.640 0.511 1.00 87.94 195 VAL A C 1
ATOM 1494 O O . VAL A 1 195 ? -8.741 -4.028 0.932 1.00 87.94 195 VAL A O 1
ATOM 1497 N N . ILE A 1 196 ? -7.888 -5.761 -0.206 1.00 87.50 196 ILE A N 1
ATOM 1498 C CA . ILE A 1 196 ? -9.190 -6.376 -0.512 1.00 87.50 196 ILE A CA 1
ATOM 1499 C C . ILE A 1 196 ? -9.907 -6.776 0.780 1.00 87.50 196 ILE A C 1
ATOM 1501 O O . ILE A 1 196 ? -11.097 -6.510 0.927 1.00 87.50 196 ILE A O 1
ATOM 1505 N N . LEU A 1 197 ? -9.193 -7.369 1.739 1.00 87.56 197 LEU A N 1
ATOM 1506 C CA . LEU A 1 197 ? -9.749 -7.733 3.040 1.00 87.56 197 LEU A CA 1
ATOM 1507 C C . LEU A 1 197 ? -10.266 -6.499 3.788 1.00 87.56 197 LEU A C 1
ATOM 1509 O O . LEU A 1 197 ? -11.387 -6.522 4.296 1.00 87.56 197 LEU A O 1
ATOM 1513 N N . LEU A 1 198 ? -9.496 -5.407 3.804 1.00 86.88 198 LEU A N 1
ATOM 1514 C CA . LEU A 1 198 ? -9.932 -4.139 4.390 1.00 86.88 198 LEU A CA 1
ATOM 1515 C C . LEU A 1 198 ? -11.118 -3.523 3.635 1.00 86.88 198 LEU A C 1
ATOM 1517 O O . LEU A 1 198 ? -12.016 -2.984 4.272 1.00 86.88 198 LEU A O 1
ATOM 1521 N N . ALA A 1 199 ? -11.169 -3.642 2.307 1.00 87.25 199 ALA A N 1
ATOM 1522 C CA . ALA A 1 199 ? -12.289 -3.171 1.493 1.00 87.25 199 ALA A CA 1
ATOM 1523 C C . ALA A 1 199 ? -13.577 -3.924 1.797 1.00 87.25 199 ALA A C 1
ATOM 1525 O O . ALA A 1 199 ? -14.632 -3.309 1.957 1.00 87.25 199 ALA A O 1
ATOM 1526 N N . VAL A 1 200 ? -13.490 -5.245 1.951 1.00 86.12 200 VAL A N 1
ATOM 1527 C CA . VAL A 1 200 ? -14.625 -6.062 2.381 1.00 86.12 200 VAL A CA 1
ATOM 1528 C C . VAL A 1 200 ? -15.059 -5.649 3.788 1.00 86.12 200 VAL A C 1
ATOM 1530 O O . VAL A 1 200 ? -16.239 -5.359 3.986 1.00 86.12 200 VAL A O 1
ATOM 1533 N N . ALA A 1 201 ? -14.130 -5.521 4.740 1.00 84.56 201 ALA A N 1
ATOM 1534 C CA . ALA A 1 201 ? -14.445 -5.082 6.101 1.00 84.56 201 ALA A CA 1
ATOM 1535 C C . ALA A 1 201 ? -15.121 -3.695 6.128 1.00 84.56 201 ALA A C 1
ATOM 1537 O O . ALA A 1 201 ? -16.172 -3.526 6.754 1.00 84.56 201 ALA A O 1
ATOM 1538 N N . ALA A 1 202 ? -14.588 -2.730 5.374 1.00 84.62 202 ALA A N 1
ATOM 1539 C CA . ALA A 1 202 ? -15.141 -1.385 5.251 1.00 84.62 202 ALA A CA 1
ATOM 1540 C C . ALA A 1 202 ? -16.521 -1.373 4.576 1.00 84.62 202 ALA A C 1
ATOM 1542 O O . ALA A 1 202 ? -17.407 -0.633 5.008 1.00 84.62 202 ALA A O 1
ATOM 1543 N N . SER A 1 203 ? -16.740 -2.220 3.563 1.00 83.00 203 SER A N 1
ATOM 1544 C CA . SER A 1 203 ? -18.030 -2.328 2.864 1.00 83.00 203 SER A CA 1
ATOM 1545 C C . SER A 1 203 ? -19.152 -2.870 3.755 1.00 83.00 203 SER A C 1
ATOM 1547 O O . SER A 1 203 ? -20.296 -2.439 3.633 1.00 83.00 203 SER A O 1
ATOM 1549 N N . ILE A 1 204 ? -18.816 -3.756 4.700 1.00 82.69 204 ILE A N 1
ATOM 1550 C CA . ILE A 1 204 ? -19.759 -4.326 5.676 1.00 82.69 204 ILE A CA 1
ATOM 1551 C C . ILE A 1 204 ? -19.928 -3.383 6.891 1.00 82.69 204 ILE A C 1
ATOM 1553 O O . ILE A 1 204 ? -20.801 -3.583 7.730 1.00 82.69 204 ILE A O 1
ATOM 1557 N N . GLY A 1 205 ? -19.143 -2.303 6.972 1.00 76.94 205 GLY A N 1
ATOM 1558 C CA . GLY A 1 205 ? -19.216 -1.309 8.046 1.00 76.94 205 G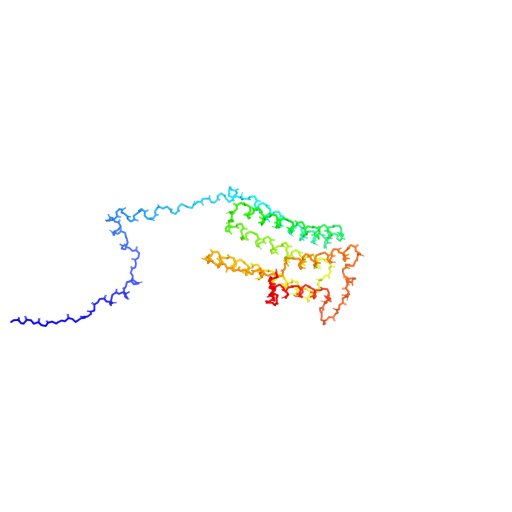LY A CA 1
ATOM 1559 C C . GLY A 1 205 ? -18.431 -1.675 9.308 1.00 76.94 205 GLY A C 1
ATOM 1560 O O . GLY A 1 205 ? -18.587 -0.995 10.319 1.00 76.94 205 GLY A O 1
ATOM 1561 N N . HIS A 1 206 ? -17.572 -2.697 9.248 1.00 78.25 206 HIS A N 1
ATOM 1562 C CA . HIS A 1 206 ? -16.652 -3.069 10.326 1.00 78.25 206 HIS A CA 1
ATOM 1563 C C . HIS A 1 206 ? -15.412 -2.166 10.302 1.00 78.25 206 HIS A C 1
ATOM 1565 O O . HIS A 1 206 ? -14.355 -2.547 9.800 1.00 78.25 206 HIS A O 1
ATOM 1571 N N . ILE A 1 207 ? -15.565 -0.947 10.819 1.00 77.25 207 ILE A N 1
ATOM 1572 C CA . ILE A 1 207 ? -14.516 0.080 10.896 1.00 77.25 207 ILE A CA 1
ATOM 1573 C C . ILE A 1 207 ? -14.360 0.503 12.368 1.00 77.25 207 ILE A C 1
ATOM 1575 O O . ILE A 1 207 ? -15.329 0.493 13.133 1.00 77.25 207 ILE A O 1
ATOM 1579 N N . GLY A 1 208 ? -13.145 0.855 12.789 1.00 72.75 208 GLY A N 1
ATOM 1580 C CA . GLY A 1 208 ? -12.852 1.272 14.161 1.00 72.75 208 GLY A CA 1
ATOM 1581 C C . GLY A 1 208 ? -12.919 0.111 15.153 1.00 72.75 208 GLY A C 1
ATOM 1582 O O . GLY A 1 208 ? -12.370 -0.959 14.914 1.00 72.75 208 GLY A O 1
ATOM 1583 N N . GLU A 1 209 ? -13.631 0.305 16.262 1.00 61.59 209 GLU A N 1
ATOM 1584 C CA . GLU A 1 209 ? -13.722 -0.673 17.360 1.00 61.59 209 GLU A CA 1
ATOM 1585 C C . GLU A 1 209 ? -14.455 -1.971 16.983 1.00 61.59 209 GLU A C 1
ATOM 1587 O O . GLU A 1 209 ? -14.349 -2.982 17.677 1.00 61.59 209 GLU A O 1
ATOM 1592 N N . THR A 1 210 ? -15.192 -1.950 15.869 1.00 65.81 210 THR A N 1
ATOM 1593 C CA . THR A 1 210 ? -15.912 -3.112 15.331 1.00 65.81 210 THR A CA 1
ATOM 1594 C C . THR A 1 210 ? -15.105 -3.890 14.296 1.00 65.81 210 THR A C 1
ATOM 1596 O O . THR A 1 210 ? -15.663 -4.788 13.659 1.00 65.81 210 THR A O 1
ATOM 1599 N N . LEU A 1 211 ? -13.814 -3.574 14.111 1.00 72.88 211 LEU A N 1
ATOM 1600 C CA . LEU A 1 211 ? -12.931 -4.353 13.244 1.00 72.88 211 LEU A CA 1
ATOM 1601 C C . LEU A 1 211 ? -13.009 -5.843 13.590 1.00 72.88 211 LEU A C 1
ATOM 1603 O O . LEU A 1 211 ? -13.240 -6.230 14.738 1.00 72.88 211 LEU A O 1
ATOM 1607 N N . TRP A 1 212 ? -12.794 -6.698 12.592 1.00 65.44 212 TRP A N 1
ATOM 1608 C CA . TRP A 1 212 ? -12.773 -8.136 12.829 1.00 65.44 212 TRP A CA 1
ATOM 1609 C C . TRP A 1 212 ? -11.742 -8.494 13.908 1.00 65.44 212 TRP A C 1
ATOM 1611 O O . TRP A 1 212 ? -10.590 -8.065 13.850 1.00 65.44 212 TRP A O 1
ATOM 1621 N N . TRP A 1 213 ? -12.209 -9.267 14.896 1.00 63.22 213 TRP A N 1
ATOM 1622 C CA . TRP A 1 213 ? -11.523 -9.642 16.145 1.00 63.22 213 TRP A CA 1
ATOM 1623 C C . TRP A 1 213 ? -11.428 -8.569 17.242 1.00 63.22 213 TRP A C 1
ATOM 1625 O O . TRP A 1 213 ? -10.884 -8.848 18.311 1.00 63.22 213 TRP A O 1
ATOM 1635 N N . GLY A 1 214 ? -12.056 -7.411 17.035 1.00 71.19 214 GLY A N 1
ATOM 1636 C CA . GLY A 1 214 ? -12.227 -6.363 18.038 1.00 71.19 214 GLY A CA 1
ATOM 1637 C C . GLY A 1 214 ? -10.926 -5.667 18.434 1.00 71.19 214 GLY A C 1
ATOM 1638 O O . GLY A 1 214 ? -9.906 -5.757 17.750 1.00 71.19 214 GLY A O 1
ATOM 1639 N N . GLN A 1 215 ? -10.978 -4.965 19.565 1.00 72.75 215 GLN A N 1
ATOM 1640 C CA . GLN A 1 215 ? -9.839 -4.275 20.166 1.00 72.75 215 GLN A CA 1
ATOM 1641 C C . GLN A 1 215 ? -9.379 -4.994 21.434 1.00 72.75 215 GLN A C 1
ATOM 1643 O O . GLN A 1 215 ? -10.188 -5.303 22.312 1.00 72.75 215 GLN A O 1
ATOM 1648 N N . TRP A 1 216 ? -8.079 -5.261 21.544 1.00 75.44 216 TRP A N 1
ATOM 1649 C CA . TRP A 1 216 ? -7.469 -5.808 22.754 1.00 75.44 216 TRP A CA 1
ATOM 1650 C C . TRP A 1 216 ? -6.618 -4.732 23.424 1.00 75.44 216 TRP A C 1
ATOM 1652 O O . TRP A 1 216 ? -5.808 -4.059 22.786 1.00 75.44 216 TRP A O 1
ATOM 1662 N N . GLN A 1 217 ? -6.788 -4.563 24.733 1.00 74.56 217 GLN A N 1
ATOM 1663 C CA . GLN A 1 217 ? -5.974 -3.646 25.525 1.00 74.56 217 GLN A CA 1
ATOM 1664 C C . GLN A 1 217 ? -4.764 -4.410 26.075 1.00 74.56 217 GLN A C 1
ATOM 1666 O O . GLN A 1 217 ? -4.879 -5.185 27.023 1.00 74.56 217 GLN A O 1
ATOM 1671 N N . LEU A 1 218 ? -3.601 -4.227 25.444 1.00 68.69 218 LEU A N 1
ATOM 1672 C CA . LEU A 1 218 ? -2.332 -4.833 25.854 1.00 68.69 218 LEU A CA 1
ATOM 1673 C C . LEU A 1 218 ? -1.467 -3.767 26.538 1.00 68.69 218 LEU A C 1
ATOM 1675 O O . LEU A 1 218 ? -0.657 -3.078 25.913 1.00 68.69 218 LEU A O 1
ATOM 1679 N N . GLY A 1 219 ? -1.659 -3.631 27.852 1.00 73.88 219 GLY A N 1
ATOM 1680 C CA . GLY A 1 219 ? -0.991 -2.613 28.665 1.00 73.88 219 GLY A CA 1
ATOM 1681 C C . GLY A 1 219 ? -1.590 -1.213 28.450 1.00 73.88 219 GLY A C 1
ATOM 1682 O O . GLY A 1 219 ? -2.805 -1.101 28.301 1.00 73.88 219 GLY A O 1
ATOM 1683 N N . PRO A 1 220 ? -0.783 -0.131 28.435 1.00 74.81 220 PRO A N 1
ATOM 1684 C CA . PRO A 1 220 ? -1.297 1.228 28.240 1.00 74.81 220 PRO A CA 1
ATOM 1685 C C . PRO A 1 220 ? -1.775 1.494 26.804 1.00 74.81 220 PRO A C 1
ATOM 1687 O O . PRO A 1 220 ? -2.368 2.540 26.546 1.00 74.81 220 PRO A O 1
ATOM 1690 N N . TRP A 1 221 ? -1.463 0.609 25.851 1.00 78.12 221 TRP A N 1
ATOM 1691 C CA . TRP A 1 221 ? -1.675 0.829 24.423 1.00 78.12 221 TRP A CA 1
ATOM 1692 C C . TRP A 1 221 ? -2.698 -0.167 23.865 1.00 78.12 221 TRP A C 1
ATOM 1694 O O . TRP A 1 221 ? -2.712 -1.347 24.215 1.00 78.12 221 TRP A O 1
ATOM 1704 N N . GLN A 1 222 ? -3.562 0.325 22.980 1.00 78.00 222 GLN A N 1
ATOM 1705 C CA . GLN A 1 222 ? -4.531 -0.493 22.253 1.00 78.00 222 GLN A CA 1
ATOM 1706 C C . GLN A 1 222 ? -3.838 -1.292 21.141 1.00 78.00 222 GLN A C 1
ATOM 1708 O O . GLN A 1 222 ? -2.826 -0.849 20.585 1.00 78.00 222 GLN A O 1
ATOM 1713 N N . PHE A 1 223 ? -4.387 -2.464 20.835 1.00 80.81 223 PHE A N 1
ATOM 1714 C CA . PHE A 1 223 ? -3.892 -3.376 19.814 1.00 80.81 223 PHE A CA 1
ATOM 1715 C C . PHE A 1 223 ? -5.057 -4.029 19.071 1.00 80.81 223 PHE A C 1
ATOM 1717 O O . PHE A 1 223 ? -5.959 -4.600 19.692 1.00 80.81 223 PHE A O 1
ATOM 1724 N N . HIS A 1 224 ? -5.011 -3.992 17.743 1.00 83.19 224 HIS A N 1
ATOM 1725 C CA . HIS A 1 224 ? -5.981 -4.670 16.893 1.00 83.19 224 HIS A CA 1
ATOM 1726 C C . HIS A 1 224 ? -5.374 -5.970 16.349 1.00 83.19 224 HIS A C 1
ATOM 1728 O O . HIS A 1 224 ? -4.384 -5.915 15.616 1.00 83.19 224 HIS A O 1
ATOM 1734 N N . PRO A 1 225 ? -5.971 -7.151 16.610 1.00 81.31 225 PRO A N 1
ATOM 1735 C CA . PRO A 1 225 ? -5.449 -8.426 16.110 1.00 81.31 225 PRO A CA 1
ATOM 1736 C C . PRO A 1 225 ? -5.299 -8.476 14.584 1.00 81.31 225 PRO A C 1
ATOM 1738 O O . PRO A 1 225 ? -4.419 -9.164 14.072 1.00 81.31 225 PRO A O 1
ATOM 1741 N N . LEU A 1 226 ? -6.101 -7.699 13.848 1.00 83.88 226 LEU A N 1
ATOM 1742 C CA . LEU A 1 226 ? -6.002 -7.567 12.393 1.00 83.88 226 LEU A CA 1
ATOM 1743 C C . LEU A 1 226 ? -4.615 -7.062 11.944 1.00 83.88 226 LEU A C 1
ATOM 1745 O O . LEU A 1 226 ? -4.150 -7.430 10.867 1.00 83.88 226 LEU A O 1
ATOM 1749 N N . VAL A 1 227 ? -3.889 -6.312 12.786 1.00 86.00 227 VAL A N 1
ATOM 1750 C CA . VAL A 1 227 ? -2.531 -5.832 12.468 1.00 86.00 227 VAL A CA 1
ATOM 1751 C C . VAL A 1 227 ? -1.513 -6.962 12.409 1.00 86.00 227 VAL A C 1
ATOM 1753 O O . VAL A 1 227 ? -0.522 -6.862 11.689 1.00 86.00 227 VAL A O 1
ATOM 1756 N N . LEU A 1 228 ? -1.781 -8.095 13.061 1.00 86.44 228 LEU A N 1
ATOM 1757 C CA . LEU A 1 228 ? -0.938 -9.280 12.919 1.00 86.44 228 LEU A CA 1
ATOM 1758 C C . LEU A 1 228 ? -0.948 -9.820 11.494 1.00 86.44 228 LEU A C 1
ATOM 1760 O O . LEU A 1 228 ? 0.060 -10.369 11.069 1.00 86.44 228 LEU A O 1
ATOM 1764 N N . LEU A 1 229 ? -2.024 -9.627 10.723 1.00 87.44 229 LEU A N 1
ATOM 1765 C CA . LEU A 1 229 ? -2.024 -9.998 9.305 1.00 87.44 229 LEU A CA 1
ATOM 1766 C C . LEU A 1 229 ? -1.012 -9.162 8.513 1.00 87.44 229 LEU A C 1
ATOM 1768 O O . LEU A 1 229 ? -0.334 -9.701 7.639 1.00 87.44 229 LEU A O 1
ATOM 1772 N N . PHE A 1 230 ? -0.843 -7.881 8.859 1.00 88.31 230 PHE A N 1
ATOM 1773 C CA . PHE A 1 230 ? 0.211 -7.035 8.294 1.00 88.31 230 PHE A CA 1
ATOM 1774 C C . PHE A 1 230 ? 1.602 -7.508 8.729 1.00 88.31 230 PHE A C 1
ATOM 1776 O O . PHE A 1 230 ? 2.489 -7.614 7.883 1.00 88.31 230 PHE A O 1
ATOM 1783 N N . ALA A 1 231 ? 1.789 -7.866 10.005 1.00 88.19 231 ALA A N 1
ATOM 1784 C CA . ALA A 1 231 ? 3.050 -8.438 10.487 1.00 88.19 231 ALA A CA 1
ATOM 1785 C C . ALA A 1 231 ? 3.407 -9.731 9.742 1.00 88.19 231 ALA A C 1
ATOM 1787 O O . ALA A 1 231 ? 4.508 -9.855 9.213 1.00 88.19 231 ALA A O 1
ATOM 1788 N N . VAL A 1 232 ? 2.462 -10.671 9.658 1.00 88.00 232 VAL A N 1
ATOM 1789 C CA . VAL A 1 232 ? 2.632 -11.961 8.980 1.00 88.00 232 VAL A CA 1
ATOM 1790 C C . VAL A 1 232 ? 2.917 -11.747 7.499 1.00 88.00 232 VAL A C 1
ATOM 1792 O O . VAL A 1 232 ? 3.868 -12.328 6.984 1.00 88.00 232 VAL A O 1
ATOM 1795 N N . SER A 1 233 ? 2.160 -10.880 6.821 1.00 86.44 233 SER A N 1
ATOM 1796 C CA . SER A 1 233 ? 2.404 -10.531 5.417 1.00 86.44 233 SER A CA 1
ATOM 1797 C C . SER A 1 233 ? 3.806 -9.940 5.215 1.00 86.44 233 SER A C 1
ATOM 1799 O O . SER A 1 233 ? 4.554 -10.417 4.363 1.00 86.44 233 SER A O 1
ATOM 1801 N N . GLY A 1 234 ? 4.221 -8.983 6.053 1.00 83.50 234 GLY A N 1
ATOM 1802 C CA . GLY A 1 234 ? 5.558 -8.381 5.998 1.00 83.50 234 GLY A CA 1
ATOM 1803 C C . GLY A 1 234 ? 6.680 -9.388 6.269 1.00 83.50 234 GLY A C 1
ATOM 1804 O O . GLY A 1 234 ? 7.663 -9.451 5.529 1.00 83.50 234 GLY A O 1
ATOM 1805 N N . SER A 1 235 ? 6.516 -10.252 7.273 1.00 83.88 235 SER A N 1
ATOM 1806 C CA . SER A 1 235 ? 7.471 -11.325 7.559 1.00 83.88 235 SER A CA 1
ATOM 1807 C C . SER A 1 235 ? 7.553 -12.339 6.415 1.00 83.88 235 SER A C 1
ATOM 1809 O O . SER A 1 235 ? 8.653 -12.768 6.068 1.00 83.88 235 SER A O 1
ATOM 1811 N N . LEU A 1 236 ? 6.430 -12.686 5.776 1.00 81.19 236 LEU A N 1
ATOM 1812 C CA . LEU A 1 236 ? 6.403 -13.547 4.587 1.00 81.19 236 LEU A CA 1
ATOM 1813 C C . LEU A 1 236 ? 7.126 -12.912 3.389 1.00 81.19 236 LEU A C 1
ATOM 1815 O O . LEU A 1 236 ? 7.730 -13.644 2.611 1.00 81.19 236 LEU A O 1
ATOM 1819 N N . MET A 1 237 ? 7.117 -11.581 3.255 1.00 76.75 237 MET A N 1
ATOM 1820 C CA . MET A 1 237 ? 7.849 -10.868 2.196 1.00 76.75 237 MET A CA 1
ATOM 1821 C C . MET A 1 237 ? 9.375 -10.941 2.360 1.00 76.75 237 MET A C 1
ATOM 1823 O O . MET A 1 237 ? 10.091 -10.948 1.360 1.00 76.75 237 MET A O 1
ATOM 1827 N N . ILE A 1 238 ? 9.881 -10.990 3.597 1.00 73.62 238 ILE A N 1
ATOM 1828 C CA . ILE A 1 238 ? 11.324 -11.113 3.889 1.00 73.62 238 ILE A CA 1
ATOM 1829 C C . ILE A 1 238 ? 11.768 -12.581 3.968 1.00 73.62 238 ILE A C 1
ATOM 1831 O O . ILE A 1 238 ? 12.932 -12.902 3.701 1.00 73.62 238 ILE A O 1
ATOM 1835 N N . SER A 1 239 ? 10.866 -13.477 4.373 1.00 72.00 239 SER A N 1
ATOM 1836 C CA . SER A 1 239 ? 11.183 -14.875 4.652 1.00 72.00 239 SER A CA 1
ATOM 1837 C C . SER A 1 239 ? 11.694 -15.593 3.402 1.00 72.00 239 SER A C 1
ATOM 1839 O O . SER A 1 239 ? 10.981 -15.765 2.417 1.00 72.00 239 SER A O 1
ATOM 1841 N N . LYS A 1 240 ? 12.931 -16.098 3.472 1.00 52.75 240 LYS A N 1
ATOM 1842 C CA . LYS A 1 240 ? 13.605 -16.878 2.414 1.00 52.75 240 LYS A CA 1
ATOM 1843 C C . LYS A 1 240 ? 13.010 -18.287 2.193 1.00 52.75 240 LYS A C 1
ATOM 1845 O O . LYS A 1 240 ? 13.680 -19.156 1.641 1.00 52.75 240 LYS A O 1
ATOM 1850 N N . THR A 1 241 ? 11.792 -18.551 2.664 1.00 43.75 241 THR A N 1
ATOM 1851 C CA . THR A 1 241 ? 11.298 -19.923 2.893 1.00 43.75 241 THR A CA 1
ATOM 1852 C C . THR A 1 241 ? 10.472 -20.496 1.733 1.00 43.75 241 THR A C 1
ATOM 1854 O O . THR A 1 241 ? 10.224 -21.696 1.707 1.00 43.75 241 THR A O 1
ATOM 1857 N N . LEU A 1 242 ? 10.103 -19.709 0.717 1.00 43.94 242 LEU A N 1
ATOM 1858 C CA . LEU A 1 242 ? 9.413 -20.224 -0.476 1.00 43.94 242 LEU A CA 1
ATOM 1859 C C . LEU A 1 242 ? 10.362 -20.328 -1.672 1.00 43.94 242 LEU A C 1
ATOM 1861 O O . LEU A 1 242 ? 10.371 -19.493 -2.570 1.00 43.94 242 LEU A O 1
ATOM 1865 N N . ARG A 1 243 ? 11.153 -21.405 -1.683 1.00 40.41 243 ARG A N 1
ATOM 1866 C CA . ARG A 1 243 ? 11.760 -21.931 -2.911 1.00 40.41 243 ARG A CA 1
ATOM 1867 C C . ARG A 1 243 ? 10.688 -22.749 -3.631 1.00 40.41 243 ARG A C 1
ATOM 1869 O O . ARG A 1 243 ? 10.404 -23.862 -3.201 1.00 40.41 243 ARG A O 1
ATOM 1876 N N . ILE A 1 244 ? 10.068 -22.204 -4.678 1.00 44.84 244 ILE A N 1
ATOM 1877 C CA . ILE A 1 244 ? 9.153 -22.959 -5.549 1.00 44.84 244 ILE A CA 1
ATOM 1878 C C . ILE A 1 244 ? 9.999 -23.584 -6.671 1.00 44.84 244 ILE A C 1
ATOM 1880 O O . ILE A 1 244 ? 10.455 -22.853 -7.553 1.00 44.84 244 ILE A O 1
ATOM 1884 N N . PRO A 1 245 ? 10.261 -24.904 -6.660 1.00 33.53 245 PRO A N 1
ATOM 1885 C CA . PRO A 1 245 ? 10.846 -25.579 -7.812 1.00 33.53 245 PRO A CA 1
ATOM 1886 C C . PRO A 1 245 ? 9.799 -25.676 -8.932 1.00 33.53 245 PRO A C 1
ATOM 1888 O O . PRO A 1 245 ? 8.641 -26.007 -8.677 1.00 33.53 245 PRO A O 1
ATOM 1891 N N . LYS A 1 246 ? 10.195 -25.373 -10.175 1.00 40.53 246 LYS A N 1
ATOM 1892 C CA . LYS A 1 246 ? 9.345 -25.571 -11.361 1.00 40.53 246 LYS A CA 1
ATOM 1893 C C . LYS A 1 246 ? 9.021 -27.061 -11.533 1.00 40.53 246 LYS A C 1
ATOM 1895 O O . LYS A 1 246 ? 9.944 -27.873 -11.561 1.00 40.53 246 LYS A O 1
ATOM 1900 N N . LEU A 1 247 ? 7.736 -27.375 -11.691 1.00 39.19 247 LEU A N 1
ATOM 1901 C CA . LEU A 1 247 ? 7.273 -28.544 -12.446 1.00 39.19 247 LEU A CA 1
ATOM 1902 C C . LEU A 1 247 ? 7.239 -28.187 -13.935 1.00 39.19 247 LEU A C 1
ATOM 1904 O O . LEU A 1 247 ? 6.873 -27.027 -14.241 1.00 39.19 247 LEU A O 1
#

Nearest PDB structures (foldseek):
  4o6m-assembly1_A  TM=6.860E-01  e=7.015E-03  Archaeoglobus fulgidus DSM 4304
  4q7c-assembly1_B  TM=6.939E-01  e=1.280E-02  Archaeoglobus fulgidus DSM 4304
  4q7c-assembly1_A  TM=6.517E-01  e=1.101E-02  Archaeoglobus fulgidus DSM 4304

Sequence (247 aa):
MSSRSHARPEAVTRIASLAECGETVACMACARYPSCLAHLRLRMKRHFSMLRDFQLADWFTLANAFCGTGAVFAAMRFLQEEHRGDLLLGMALIPLAFVFDALDGHVARWRKASSTLGRELDSLADVISFGVAPAALGYACGMRGGWDWLVLSYFVCCGVSRLARYNVTAEEIAGEADKVPYFEGTPIPTSLLLVILLAVAASIGHIGETLWWGQWQLGPWQFHPLVLLFAVSGSLMISKTLRIPKL

Radius of gyration: 28.94 Å; Cα contacts (8 Å, |Δi|>4): 257; chains: 1; bounding box: 110×56×55 Å

Organism: Xanthomonas oryzae pv. oryzae (strain KACC10331 / KXO85) (NCBI:txid291331)

InterPro domains:
  IPR000462 CDP-alcohol phosphatidyltransferase [PF01066] (55-220)
  IPR043130 CDP-alcohol phosphatidyltransferase, transmembrane domain [G3DSA:1.20.120.1760] (54-244)
  IPR048254 CDP-alcohol phosphatidyltransferase, conserved site [PS00379] (104-126)
  IPR050324 CDP-alcohol phosphatidyltransferase class-I [PTHR14269] (50-210)

Foldseek 3Di:
DDDDDDDDDDDVPPPPPPPDDDDPPVPPVVPPDPPVVVVVPDPPPPPPPVVPPDDPLLVLLVLLLVLLVQLLVLLVVCLVVVPLVSLLSSLVSLVVSVVSLVVSVVSCVVVVDDDPVSLVSNLVSCLSSQQVSLLSSVCSLALVKPVLVVLSVLLSVLSNVLSVVVSVVVVVCVVDPDDDPFDDFDDSCLSNVSSVVSSVCSVVVCGHQNPVVGWDDDDPIIGDPSSVSSNVSSCRSNDPPDRDDDD

Secondary structure (DSSP, 8-state):
-----------STTSSS-SS--TTTHHHHTTS-TTTTTTSS--------TTTS--HHHHHHHHHHHHHHHHHHHHHHHHHH--HHHHHHHHHHHHHHHHHHHHHHHHHHHTT---HHHHHHHHHHHIIIIIIHHHHHHHHTT--SHHHHHHHHHHHHHHHHHHHHHHHHHHHHHH--S------S--THHHHHHHHHHHHHHHHT--GGGSTT--EEETTEEE-TTHHHHHHHHHHHH-TT------

Solvent-accessible surface area (backbone atoms only — not comparable to full-atom values): 14096 Å² total; per-residue 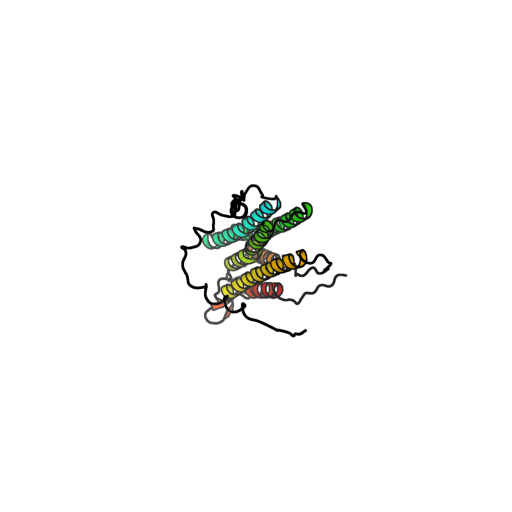(Å²): 134,88,78,83,91,85,84,84,87,90,74,83,84,69,79,85,73,76,90,76,75,72,96,69,66,71,74,72,68,65,82,78,50,85,77,62,63,61,77,75,64,72,85,67,78,73,77,73,57,70,80,76,72,63,49,77,30,50,56,27,30,50,49,12,30,48,24,9,50,46,14,34,51,20,17,53,45,22,71,73,69,68,41,63,66,38,38,50,49,18,45,55,26,40,64,50,18,51,52,27,46,56,47,21,58,51,48,29,59,74,64,76,59,77,52,74,67,50,54,55,49,39,52,54,20,46,36,37,30,58,17,47,18,48,38,40,40,47,37,53,45,43,44,71,26,64,55,25,50,53,34,42,50,50,24,31,54,28,41,46,54,39,50,54,48,53,55,54,54,54,53,56,52,72,72,49,91,66,90,79,98,70,83,80,63,83,65,77,58,59,49,53,47,52,36,51,50,49,40,52,35,51,73,76,62,34,46,41,73,56,25,72,88,33,72,44,76,66,75,100,34,40,34,42,64,57,44,51,56,44,39,52,48,22,49,58,62,64,49,87,78,69,78,71,80,85,129

Mean predicted aligned error: 15.02 Å